Protein AF-A0A0C9YEJ3-F1 (afdb_monomer_lite)

Structure (mmCIF, N/CA/C/O backbone):
data_AF-A0A0C9YEJ3-F1
#
_entry.id   AF-A0A0C9YEJ3-F1
#
loop_
_atom_site.group_PDB
_atom_site.id
_atom_site.type_symbol
_atom_site.label_atom_id
_atom_site.label_alt_id
_atom_site.label_comp_id
_atom_site.label_asym_id
_atom_site.label_entity_id
_atom_site.label_seq_id
_atom_site.pdbx_PDB_ins_code
_atom_site.Cartn_x
_atom_site.Cartn_y
_atom_site.Cartn_z
_atom_site.occupancy
_atom_site.B_iso_or_equiv
_atom_site.auth_seq_id
_atom_site.auth_comp_id
_atom_site.auth_asym_id
_atom_site.auth_atom_id
_atom_site.pdbx_PDB_model_num
ATOM 1 N N . LYS A 1 1 ? 28.159 19.199 -10.556 1.00 40.91 1 LYS A N 1
ATOM 2 C CA . LYS A 1 1 ? 26.814 19.287 -9.931 1.00 40.91 1 LYS A CA 1
ATOM 3 C C . LYS A 1 1 ? 26.597 17.969 -9.208 1.00 40.91 1 LYS A C 1
ATOM 5 O O . LYS A 1 1 ? 26.903 16.953 -9.810 1.00 40.91 1 LYS A O 1
ATOM 10 N N . SER A 1 2 ? 26.178 17.965 -7.944 1.00 37.72 2 SER A N 1
ATOM 11 C CA . SER A 1 2 ? 25.871 16.712 -7.249 1.00 37.72 2 SER A CA 1
ATOM 12 C C . SER A 1 2 ? 24.731 16.004 -7.987 1.00 37.72 2 SER A C 1
ATOM 14 O O . SER A 1 2 ? 23.655 16.573 -8.176 1.00 37.72 2 SER A O 1
ATOM 16 N N . HIS A 1 3 ? 24.987 14.795 -8.479 1.00 57.97 3 HIS A N 1
ATOM 17 C CA . HIS A 1 3 ? 23.950 13.949 -9.059 1.00 57.97 3 HIS A CA 1
ATOM 18 C C . HIS A 1 3 ? 23.115 13.395 -7.901 1.00 57.97 3 HIS A C 1
ATOM 20 O O . HIS A 1 3 ? 23.552 12.496 -7.191 1.00 57.97 3 HIS A O 1
ATOM 26 N N . VAL A 1 4 ? 21.951 13.999 -7.643 1.00 63.28 4 VAL A N 1
ATOM 27 C CA . VAL A 1 4 ? 21.048 13.567 -6.567 1.00 63.28 4 VAL A CA 1
ATOM 28 C C . VAL A 1 4 ? 20.063 12.548 -7.128 1.00 63.28 4 VAL A C 1
ATOM 30 O O . VAL A 1 4 ? 19.098 12.919 -7.801 1.00 63.28 4 VAL A O 1
ATOM 33 N N . PHE A 1 5 ? 20.296 11.273 -6.828 1.00 70.19 5 PHE A N 1
ATOM 34 C CA . PHE A 1 5 ? 19.326 10.206 -7.063 1.00 70.19 5 PHE A CA 1
ATOM 35 C C . PHE A 1 5 ? 18.315 10.158 -5.921 1.00 70.19 5 PHE A C 1
ATOM 37 O O . PHE A 1 5 ? 18.660 10.334 -4.752 1.00 70.19 5 PHE A O 1
ATOM 44 N N . ARG A 1 6 ? 17.041 9.953 -6.257 1.00 75.19 6 ARG A N 1
ATOM 45 C CA . ARG A 1 6 ? 16.000 9.752 -5.246 1.00 75.19 6 ARG A CA 1
ATOM 46 C C . ARG A 1 6 ? 15.971 8.285 -4.854 1.00 75.19 6 ARG A C 1
ATOM 48 O O . ARG A 1 6 ? 15.988 7.422 -5.722 1.00 75.19 6 ARG A O 1
ATOM 55 N N . CYS A 1 7 ? 15.886 8.022 -3.555 1.00 83.75 7 CYS A N 1
ATOM 56 C CA . CYS A 1 7 ? 15.671 6.672 -3.053 1.00 83.75 7 CYS A CA 1
ATOM 57 C C . CYS A 1 7 ? 14.328 6.134 -3.566 1.00 83.75 7 CYS A C 1
ATOM 59 O O . CYS A 1 7 ? 13.302 6.808 -3.446 1.00 83.75 7 CYS A O 1
ATOM 61 N N . MET A 1 8 ? 14.332 4.922 -4.118 1.00 83.50 8 MET A N 1
ATOM 62 C CA . MET A 1 8 ? 13.122 4.314 -4.660 1.00 83.50 8 MET A CA 1
ATOM 63 C C . MET A 1 8 ? 12.086 4.019 -3.576 1.00 83.50 8 MET A C 1
ATOM 65 O O . MET A 1 8 ? 10.921 4.376 -3.727 1.00 83.50 8 MET A O 1
ATOM 69 N N . ALA A 1 9 ? 12.511 3.440 -2.452 1.00 83.50 9 ALA A N 1
ATOM 70 C CA . ALA A 1 9 ? 11.619 3.192 -1.322 1.00 83.50 9 ALA A CA 1
ATOM 71 C C . ALA A 1 9 ? 10.923 4.488 -0.862 1.00 83.50 9 ALA A C 1
ATOM 73 O O . ALA A 1 9 ? 9.736 4.490 -0.546 1.00 83.50 9 ALA A O 1
ATOM 74 N N . HIS A 1 10 ? 11.618 5.629 -0.947 1.00 86.06 10 HIS A N 1
ATOM 75 C CA . HIS A 1 10 ? 11.015 6.933 -0.688 1.00 86.06 10 HIS A CA 1
ATOM 76 C C . HIS A 1 10 ? 9.964 7.334 -1.740 1.00 86.06 10 HIS A C 1
ATOM 78 O O . HIS A 1 10 ? 8.926 7.876 -1.370 1.00 86.06 10 HIS A O 1
ATOM 84 N N . ILE A 1 11 ? 10.193 7.072 -3.031 1.00 88.56 11 ILE A N 1
ATOM 85 C CA . ILE A 1 11 ? 9.211 7.329 -4.101 1.00 88.56 11 ILE A CA 1
ATOM 86 C C . ILE A 1 11 ? 7.948 6.484 -3.902 1.00 88.56 11 ILE A C 1
ATOM 88 O O . ILE A 1 11 ? 6.847 7.032 -3.950 1.00 88.56 11 ILE A O 1
ATOM 92 N N . ILE A 1 12 ? 8.107 5.184 -3.640 1.00 89.94 12 ILE A N 1
ATOM 93 C CA . ILE A 1 12 ? 6.991 4.265 -3.379 1.00 89.94 12 ILE A CA 1
ATOM 94 C C . ILE A 1 12 ? 6.203 4.751 -2.164 1.00 89.94 12 ILE A C 1
ATOM 96 O O . ILE A 1 12 ? 4.993 4.935 -2.257 1.00 89.94 12 ILE A O 1
ATOM 100 N N . ASN A 1 13 ? 6.886 5.093 -1.068 1.00 89.25 13 ASN A N 1
ATOM 101 C CA . ASN A 1 13 ? 6.230 5.665 0.102 1.00 89.25 13 ASN A CA 1
ATOM 102 C C . ASN A 1 13 ? 5.474 6.962 -0.236 1.00 89.25 13 ASN A C 1
ATOM 104 O O . ASN A 1 13 ? 4.359 7.147 0.230 1.00 89.25 13 ASN A O 1
ATOM 108 N N . LEU A 1 14 ? 6.003 7.856 -1.079 1.00 91.12 14 LEU A N 1
ATOM 109 C CA . LEU A 1 14 ? 5.266 9.059 -1.492 1.00 91.12 14 LEU A CA 1
ATOM 110 C C . LEU A 1 14 ? 3.987 8.746 -2.282 1.00 91.12 14 LEU A C 1
ATOM 112 O O . LEU A 1 14 ? 3.014 9.492 -2.149 1.00 91.12 14 LEU A O 1
ATOM 116 N N . ALA A 1 15 ? 3.985 7.691 -3.099 1.00 93.12 15 ALA A N 1
ATOM 117 C CA . ALA A 1 15 ? 2.787 7.218 -3.787 1.00 93.12 15 ALA A CA 1
ATOM 118 C C . ALA A 1 15 ? 1.780 6.615 -2.801 1.00 93.12 15 ALA A C 1
ATOM 120 O O . ALA A 1 15 ? 0.616 7.007 -2.814 1.00 93.12 15 ALA A O 1
ATOM 121 N N . THR A 1 16 ? 2.238 5.770 -1.876 1.00 92.94 16 THR A N 1
ATOM 122 C CA . THR A 1 16 ? 1.413 5.221 -0.790 1.00 92.94 16 THR A CA 1
ATOM 123 C C . THR A 1 16 ? 0.818 6.325 0.083 1.00 92.94 16 THR A C 1
ATOM 125 O O . THR A 1 16 ? -0.348 6.263 0.440 1.00 92.94 16 THR A O 1
ATOM 128 N N . GLN A 1 17 ? 1.568 7.384 0.391 1.00 91.50 17 GLN A N 1
ATOM 129 C CA . GLN A 1 17 ? 1.058 8.520 1.164 1.00 91.50 17 GLN A CA 1
ATOM 130 C C . GLN A 1 17 ? 0.022 9.339 0.385 1.00 91.50 17 GLN A C 1
ATOM 132 O O . GLN A 1 17 ? -0.932 9.830 0.984 1.00 91.50 17 GLN A O 1
ATOM 137 N N . ALA A 1 18 ? 0.181 9.485 -0.936 1.00 93.69 18 ALA A N 1
ATOM 138 C CA . ALA A 1 18 ? -0.826 10.125 -1.783 1.00 93.69 18 ALA A CA 1
ATOM 139 C C . ALA A 1 18 ? -2.124 9.305 -1.810 1.00 93.69 18 ALA A C 1
ATOM 141 O O . ALA A 1 18 ? -3.195 9.869 -1.604 1.00 93.69 18 ALA A O 1
ATOM 142 N N . PHE A 1 19 ? -1.996 7.985 -1.966 1.00 94.69 19 PHE A N 1
ATOM 143 C CA . PHE A 1 19 ? -3.085 7.019 -1.852 1.00 94.69 19 PHE A CA 1
ATOM 144 C C . PHE A 1 19 ? -3.785 7.138 -0.483 1.00 94.69 19 PHE A C 1
ATOM 146 O O . PHE A 1 19 ? -4.966 7.454 -0.408 1.00 94.69 19 PHE A O 1
ATOM 153 N N . LEU A 1 20 ? -3.053 7.013 0.628 1.00 92.81 20 LEU A N 1
ATOM 154 C CA . LEU A 1 20 ? -3.629 7.062 1.978 1.00 92.81 20 LEU A CA 1
ATOM 155 C C . LEU A 1 20 ? -4.294 8.406 2.288 1.00 92.81 20 LEU A C 1
ATOM 157 O O . LEU A 1 20 ? -5.337 8.436 2.931 1.00 92.81 20 LEU A O 1
ATOM 161 N N . SER A 1 21 ? -3.717 9.512 1.810 1.00 90.56 21 SER A N 1
ATOM 162 C CA . SER A 1 21 ? -4.288 10.851 1.995 1.00 90.56 21 SER A CA 1
ATOM 163 C C . SER A 1 21 ? -5.554 11.078 1.168 1.00 90.56 21 SER A C 1
ATOM 165 O O . SER A 1 21 ? -6.327 11.981 1.494 1.00 90.56 21 SER A O 1
ATOM 167 N N . ALA A 1 22 ? -5.746 10.330 0.079 1.00 92.25 22 ALA A N 1
ATOM 168 C CA . ALA A 1 22 ? -6.983 10.340 -0.690 1.00 92.25 22 ALA A CA 1
ATOM 169 C C . ALA A 1 22 ? -8.085 9.533 0.014 1.00 92.25 22 ALA A C 1
ATOM 171 O O . ALA A 1 22 ? -9.221 9.986 0.004 1.00 92.25 22 ALA A O 1
ATOM 172 N N . HIS A 1 23 ? -7.734 8.427 0.689 1.00 90.75 23 HIS A N 1
ATOM 173 C CA . HIS A 1 23 ? -8.682 7.590 1.447 1.00 90.75 23 HIS A CA 1
ATOM 174 C C . HIS A 1 23 ? -9.093 8.190 2.794 1.00 90.75 23 HIS A C 1
ATOM 176 O O . HIS A 1 23 ? -10.269 8.244 3.119 1.00 90.75 23 HIS A O 1
ATOM 182 N N . SER A 1 24 ? -8.123 8.629 3.601 1.00 88.38 24 SER A N 1
ATOM 183 C CA . SER A 1 24 ? -8.368 9.054 4.982 1.00 88.38 24 SER A CA 1
ATOM 184 C C . SER A 1 24 ? -7.794 10.432 5.264 1.00 88.38 24 SER A C 1
ATOM 186 O O . SER A 1 24 ? -6.632 10.734 4.972 1.00 88.38 24 SER A O 1
ATOM 188 N N . LYS A 1 25 ? -8.607 11.269 5.912 1.00 83.12 25 LYS A N 1
ATOM 189 C CA . LYS A 1 25 ? -8.187 12.570 6.458 1.00 83.12 25 LYS A CA 1
ATOM 190 C C . LYS A 1 25 ? -7.835 12.501 7.941 1.00 83.12 25 LYS A C 1
ATOM 192 O O . LYS A 1 25 ? -7.470 13.523 8.525 1.00 83.12 25 LYS A O 1
ATOM 197 N N . SER A 1 26 ? -7.933 11.321 8.554 1.00 80.38 26 SER A N 1
ATOM 198 C CA . SER A 1 26 ? -7.629 11.150 9.971 1.00 80.38 26 SER A CA 1
ATOM 199 C C . SER A 1 26 ? -6.176 11.538 10.272 1.00 80.38 26 SER A C 1
ATOM 201 O O . SER A 1 26 ? -5.251 11.299 9.486 1.00 80.38 26 SER A O 1
ATOM 203 N N . LYS A 1 27 ? -5.961 12.181 11.422 1.00 78.31 27 LYS A N 1
ATOM 204 C CA . LYS A 1 27 ? -4.619 12.561 11.869 1.00 78.31 27 LYS A CA 1
ATOM 205 C C . LYS A 1 27 ? -3.866 11.322 12.363 1.00 78.31 27 LYS A C 1
ATOM 207 O O . LYS A 1 27 ? -4.457 10.407 12.931 1.00 78.31 27 LYS A O 1
ATOM 212 N N . HIS A 1 28 ? -2.554 11.303 12.136 1.00 76.81 28 HIS A N 1
ATOM 213 C CA . HIS A 1 28 ? -1.677 10.281 12.710 1.00 76.81 28 HIS A CA 1
ATOM 214 C C . HIS A 1 28 ? -1.447 10.570 14.195 1.00 76.81 28 HIS A C 1
ATOM 216 O O . HIS A 1 28 ? -1.535 11.724 14.616 1.00 76.81 28 HIS A O 1
ATOM 222 N N . TYR A 1 29 ? -1.094 9.541 14.964 1.00 70.50 29 TYR A N 1
ATOM 223 C CA . TYR A 1 29 ? -0.703 9.724 16.357 1.00 70.50 29 TYR A CA 1
ATOM 224 C C . TYR A 1 29 ? 0.649 10.452 16.453 1.00 70.50 29 TYR A C 1
ATOM 226 O O . TYR A 1 29 ? 1.602 10.092 15.755 1.00 70.50 29 TYR A O 1
ATOM 234 N N . ASP A 1 30 ? 0.735 11.448 17.340 1.00 68.88 30 ASP A N 1
ATOM 235 C CA . ASP A 1 30 ? 1.974 12.154 17.675 1.00 68.88 30 ASP A CA 1
ATOM 236 C C . ASP A 1 30 ? 2.334 11.933 19.161 1.00 68.88 30 ASP A C 1
ATOM 238 O O . ASP A 1 30 ? 1.624 12.418 20.048 1.00 68.88 30 ASP A O 1
ATOM 242 N N . PRO A 1 31 ? 3.441 11.224 19.463 1.00 64.75 31 PRO A N 1
ATOM 243 C CA . PRO A 1 31 ? 3.906 11.009 20.831 1.00 64.75 31 PRO A CA 1
ATOM 244 C C . PRO A 1 31 ? 4.247 12.300 21.585 1.00 64.75 31 PRO A C 1
ATOM 246 O O . PRO A 1 31 ? 4.276 12.281 22.814 1.00 64.75 31 PRO A O 1
ATOM 249 N N . ALA A 1 32 ? 4.542 13.399 20.880 1.00 65.50 32 ALA A N 1
ATOM 250 C CA . ALA A 1 32 ? 4.874 14.684 21.490 1.00 65.50 32 ALA A CA 1
ATOM 251 C C . ALA A 1 32 ? 3.640 15.426 22.033 1.00 65.50 32 ALA A C 1
ATOM 253 O O . ALA A 1 32 ? 3.783 16.313 22.873 1.00 65.50 32 ALA A O 1
ATOM 254 N N . THR A 1 33 ? 2.432 15.052 21.596 1.00 63.12 33 THR A N 1
ATOM 255 C CA . THR A 1 33 ? 1.160 15.655 22.027 1.00 63.12 33 THR A CA 1
ATOM 256 C C . THR A 1 33 ? 0.132 14.576 22.406 1.00 63.12 33 THR A C 1
ATOM 258 O O . THR A 1 33 ? -0.897 14.440 21.742 1.00 63.12 33 THR A O 1
ATOM 261 N N . PRO A 1 34 ? 0.374 13.793 23.475 1.00 55.66 34 PRO A N 1
ATOM 262 C CA . PRO A 1 34 ? -0.445 12.623 23.808 1.00 55.66 34 PRO A CA 1
ATOM 263 C C . PRO A 1 34 ? -1.872 12.962 24.282 1.00 55.66 34 PRO A C 1
ATOM 265 O O . PRO A 1 34 ? -2.756 12.111 24.186 1.00 55.66 34 PRO A O 1
ATOM 268 N N . ASP A 1 35 ? -2.105 14.188 24.765 1.00 50.34 35 ASP A N 1
ATOM 269 C CA . ASP A 1 35 ? -3.358 14.596 25.419 1.00 50.34 35 ASP A CA 1
ATOM 270 C C . ASP A 1 35 ? -4.392 15.256 24.483 1.00 50.34 35 ASP A C 1
ATOM 272 O O . ASP A 1 35 ? -5.528 15.490 24.896 1.00 50.34 35 ASP A O 1
ATOM 276 N N . MET A 1 36 ? -4.039 15.570 23.229 1.00 45.91 36 MET A N 1
ATOM 277 C CA . MET A 1 36 ? -4.797 16.550 22.432 1.00 45.91 36 MET A CA 1
ATOM 278 C C . MET A 1 36 ? -6.077 16.009 21.750 1.00 45.91 36 MET A C 1
ATOM 280 O O . MET A 1 36 ? -6.953 16.799 21.431 1.00 45.91 36 MET A O 1
ATOM 284 N N . ASP A 1 37 ? -6.265 14.692 21.580 1.00 51.31 37 ASP A N 1
ATOM 285 C CA . ASP A 1 37 ? -7.122 14.198 20.478 1.00 51.31 37 ASP A CA 1
ATOM 286 C C . ASP A 1 37 ? -8.169 13.116 20.839 1.00 51.31 37 ASP A C 1
ATOM 288 O O . ASP A 1 37 ? -8.800 12.510 19.974 1.00 51.31 37 ASP A O 1
ATOM 292 N N . ALA A 1 38 ? -8.437 12.858 22.121 1.00 46.91 38 ALA A N 1
ATOM 293 C CA . ALA A 1 38 ? -9.395 11.815 22.512 1.00 46.91 38 ALA A CA 1
ATOM 294 C C . ALA A 1 38 ? -10.872 12.158 22.216 1.00 46.91 38 ALA A C 1
ATOM 296 O O . ALA A 1 38 ? -11.678 11.228 22.124 1.00 46.91 38 ALA A O 1
ATOM 297 N N . ALA A 1 39 ? -11.228 13.444 22.145 1.00 43.34 39 ALA A N 1
ATOM 298 C CA . ALA A 1 39 ? -12.575 13.936 21.839 1.00 43.34 39 ALA A CA 1
ATOM 299 C C . ALA A 1 39 ? -12.704 14.408 20.379 1.00 43.34 39 ALA A C 1
ATOM 301 O O . ALA A 1 39 ? -13.757 14.200 19.780 1.00 43.34 39 ALA A O 1
ATOM 302 N N . ASP A 1 40 ? -11.623 14.936 19.795 1.00 48.97 40 ASP A N 1
ATOM 303 C CA . ASP A 1 40 ? -11.577 15.399 18.403 1.00 48.97 40 ASP A CA 1
ATOM 304 C C . ASP A 1 40 ? -11.477 14.243 17.394 1.00 48.97 40 ASP A C 1
ATOM 306 O O . ASP A 1 40 ? -12.123 14.298 16.351 1.00 48.97 40 ASP A O 1
ATOM 310 N N . MET A 1 41 ? -10.798 13.129 17.715 1.00 50.44 41 MET A N 1
ATOM 311 C CA . MET A 1 41 ? -10.835 11.919 16.863 1.00 50.44 41 MET A CA 1
ATOM 312 C C . MET A 1 41 ? -12.186 11.192 16.891 1.00 50.44 41 MET A C 1
ATOM 314 O O . MET A 1 41 ? -12.443 10.326 16.063 1.00 50.44 41 MET A O 1
ATOM 318 N N . ILE A 1 42 ? -13.043 11.537 17.853 1.00 47.38 42 ILE A N 1
ATOM 319 C CA . ILE A 1 42 ? -14.392 10.994 18.037 1.00 47.38 42 ILE A CA 1
ATOM 320 C C . ILE A 1 42 ? -15.454 11.871 17.347 1.00 47.38 42 ILE A C 1
ATOM 322 O O . ILE A 1 42 ? -16.616 11.476 17.249 1.00 47.38 42 ILE A O 1
ATOM 326 N N . ALA A 1 43 ? -15.087 13.033 16.795 1.00 47.41 43 ALA A N 1
ATOM 327 C CA . ALA A 1 43 ? -15.980 13.872 15.994 1.00 47.41 43 ALA A CA 1
ATOM 328 C C . ALA A 1 43 ? -16.281 13.263 14.602 1.00 47.41 43 ALA A C 1
ATOM 330 O O . ALA A 1 43 ? -16.384 13.967 13.605 1.00 47.41 43 ALA A O 1
ATOM 331 N N . VAL A 1 44 ? -16.499 11.948 14.544 1.00 49.34 44 VAL A N 1
ATOM 332 C CA . VAL A 1 44 ? -16.908 11.144 13.381 1.00 49.34 44 VAL A CA 1
ATOM 333 C C . VAL A 1 44 ? -18.326 11.510 12.898 1.00 49.34 44 VAL A C 1
ATOM 335 O O . VAL A 1 44 ? -18.796 11.020 11.879 1.00 49.34 44 VAL A O 1
ATOM 338 N N . ARG A 1 45 ? -19.035 12.411 13.596 1.00 41.06 45 ARG A N 1
ATOM 339 C CA . ARG A 1 45 ? -20.413 12.802 13.249 1.00 41.06 45 ARG A CA 1
ATOM 340 C C . ARG A 1 45 ? -20.571 14.176 12.601 1.00 41.06 45 ARG A C 1
ATOM 342 O O . ARG A 1 45 ? -21.631 14.439 12.042 1.00 41.06 45 ARG A O 1
ATOM 349 N N . HIS A 1 46 ? -19.565 15.049 12.656 1.00 35.44 46 HIS A N 1
ATOM 350 C CA . HIS A 1 46 ? -19.694 16.414 12.137 1.00 35.44 46 HIS A CA 1
ATOM 351 C C . HIS A 1 46 ? -18.424 16.871 11.411 1.00 35.44 46 HIS A C 1
ATOM 353 O O . HIS A 1 46 ? -17.660 17.681 11.923 1.00 35.44 46 HIS A O 1
ATOM 359 N N . GLY A 1 47 ? -18.234 16.372 10.186 1.00 41.97 47 GLY A N 1
ATOM 360 C CA . GLY A 1 47 ? -17.402 17.048 9.182 1.00 41.97 47 GLY A CA 1
ATOM 361 C C . GLY A 1 47 ? -16.188 16.288 8.648 1.00 41.97 47 GLY A C 1
ATOM 362 O O . GLY A 1 47 ? -15.552 16.795 7.731 1.00 41.97 47 GLY A O 1
ATOM 363 N N . PHE A 1 48 ? -15.885 15.090 9.149 1.00 43.81 48 PHE A N 1
ATOM 364 C CA . PHE A 1 48 ? -14.899 14.195 8.539 1.00 43.81 48 PHE A CA 1
ATOM 365 C C . PHE A 1 48 ? -15.543 12.831 8.301 1.00 43.81 48 PHE A C 1
ATOM 367 O O . PHE A 1 48 ? -16.195 12.292 9.194 1.00 43.81 48 PHE A O 1
ATOM 374 N N . GLU A 1 49 ? -15.414 12.330 7.076 1.00 58.59 49 GLU A N 1
ATOM 375 C CA . GLU A 1 49 ? -15.954 11.042 6.645 1.00 58.59 49 GLU A CA 1
ATOM 376 C C . GLU A 1 49 ? -15.417 9.935 7.557 1.00 58.59 49 GLU A C 1
ATOM 378 O O . GLU A 1 49 ? -14.212 9.822 7.785 1.00 58.59 49 GLU A O 1
ATOM 383 N N . ARG A 1 50 ? -16.335 9.165 8.145 1.00 80.06 50 ARG A N 1
ATOM 384 C CA . ARG A 1 50 ? -16.024 7.949 8.894 1.00 80.06 50 ARG A CA 1
ATOM 385 C C . ARG A 1 50 ? -15.312 6.988 7.945 1.00 80.06 50 ARG A C 1
ATOM 387 O O . ARG A 1 50 ? -15.960 6.422 7.074 1.00 80.06 50 ARG A O 1
ATOM 394 N N . ASP A 1 51 ? -14.006 6.828 8.122 1.00 88.00 51 ASP A N 1
ATOM 395 C CA . ASP A 1 51 ? -13.186 5.913 7.332 1.00 88.00 51 ASP A CA 1
ATOM 396 C C . ASP A 1 51 ? -12.516 4.858 8.224 1.00 88.00 51 ASP A C 1
ATOM 398 O O . ASP A 1 51 ? -12.274 5.067 9.420 1.00 88.00 51 ASP A O 1
ATOM 402 N N . GLU A 1 52 ? -12.205 3.707 7.638 1.00 91.62 52 GLU A N 1
ATOM 403 C CA . GLU A 1 52 ? -11.713 2.535 8.357 1.00 91.62 52 GLU A CA 1
ATOM 404 C C . GLU A 1 52 ? -10.349 2.780 9.012 1.00 91.62 52 GLU A C 1
ATOM 406 O O . GLU A 1 52 ? -10.077 2.285 10.109 1.00 91.62 52 GLU A O 1
ATOM 411 N N . ILE A 1 53 ? -9.486 3.576 8.370 1.00 92.31 53 ILE A N 1
ATOM 412 C CA . ILE A 1 53 ? -8.174 3.935 8.917 1.00 92.31 53 ILE A CA 1
ATOM 413 C C . ILE A 1 53 ? -8.368 4.786 10.172 1.00 92.31 53 ILE A C 1
ATOM 415 O O . ILE A 1 53 ? -7.722 4.534 11.192 1.00 92.31 53 ILE A O 1
ATOM 419 N N . GLY A 1 54 ? -9.258 5.775 10.114 1.00 89.19 54 GLY A N 1
ATOM 420 C CA . GLY A 1 54 ? -9.596 6.647 11.232 1.00 89.19 54 GLY A CA 1
ATOM 421 C C . GLY A 1 54 ? -10.137 5.876 12.434 1.00 89.19 54 GLY A C 1
ATOM 422 O O . GLY A 1 54 ? -9.683 6.116 13.557 1.00 89.19 54 GLY A O 1
ATOM 423 N N . LEU A 1 55 ? -11.033 4.911 12.204 1.00 90.56 55 LEU A N 1
ATOM 424 C CA . LEU A 1 55 ? -11.582 4.055 13.260 1.00 90.56 55 LEU A CA 1
ATOM 425 C C . LEU A 1 55 ? -10.487 3.220 13.930 1.00 90.56 55 LEU A C 1
ATOM 427 O O . LEU A 1 55 ? -10.319 3.291 15.150 1.00 90.56 55 LEU A O 1
ATOM 431 N N . VAL A 1 56 ? -9.678 2.496 13.151 1.00 93.75 56 VAL A N 1
ATOM 432 C CA . VAL A 1 56 ? -8.599 1.663 13.706 1.00 93.75 56 VAL A CA 1
ATOM 433 C C . VAL A 1 56 ? -7.562 2.517 14.444 1.00 93.75 56 VAL A C 1
ATOM 435 O O . VAL A 1 56 ? -7.142 2.149 15.545 1.00 93.75 56 VAL A O 1
ATOM 438 N N . ARG A 1 57 ? -7.195 3.693 13.910 1.00 90.88 57 ARG A N 1
ATOM 439 C CA . ARG A 1 57 ? -6.309 4.651 14.600 1.00 90.88 57 ARG A CA 1
ATOM 440 C C . ARG A 1 57 ? -6.891 5.074 15.943 1.00 90.88 57 ARG A C 1
ATOM 442 O O . ARG A 1 57 ? -6.185 5.032 16.952 1.00 90.88 57 ARG A O 1
ATOM 449 N N . ALA A 1 58 ? -8.165 5.461 15.975 1.00 87.06 58 ALA A N 1
ATOM 450 C CA . ALA A 1 58 ? -8.830 5.897 17.196 1.00 87.06 58 ALA A CA 1
ATOM 451 C C . ALA A 1 58 ? -8.850 4.782 18.251 1.00 87.06 58 ALA A C 1
ATOM 453 O O . ALA A 1 58 ? -8.509 5.033 19.408 1.00 87.06 58 ALA A O 1
ATOM 454 N N . ILE A 1 59 ? -9.171 3.545 17.863 1.00 91.06 59 ILE A N 1
ATOM 455 C CA . ILE A 1 59 ? -9.178 2.392 18.774 1.00 91.06 59 ILE A CA 1
ATOM 456 C C . ILE A 1 59 ? -7.769 2.101 19.303 1.00 91.06 59 ILE A C 1
ATOM 458 O O . ILE A 1 59 ? -7.595 1.960 20.516 1.00 91.06 59 ILE A O 1
ATOM 462 N N . ALA A 1 60 ? -6.755 2.072 18.433 1.00 92.06 60 ALA A N 1
ATOM 463 C CA . ALA A 1 60 ? -5.369 1.817 18.827 1.00 92.06 60 ALA A CA 1
ATOM 464 C C . ALA A 1 60 ? -4.846 2.869 19.817 1.00 92.06 60 ALA A C 1
ATOM 466 O O . ALA A 1 60 ? -4.222 2.532 20.825 1.00 92.06 60 ALA A O 1
ATOM 467 N N . VAL A 1 61 ? -5.151 4.150 19.588 1.00 87.88 61 VAL A N 1
ATOM 468 C CA . VAL A 1 61 ? -4.837 5.217 20.547 1.00 87.88 61 VAL A CA 1
ATOM 469 C C . VAL A 1 61 ? -5.597 4.989 21.852 1.00 87.88 61 VAL A C 1
ATOM 471 O O . VAL A 1 61 ? -4.995 5.022 22.926 1.00 87.88 61 VAL A O 1
ATOM 474 N N . LYS A 1 62 ? -6.905 4.704 21.795 1.00 86.44 62 LYS A N 1
ATOM 475 C CA . LYS A 1 62 ? -7.734 4.490 22.991 1.00 86.44 62 LYS A CA 1
ATOM 476 C C . LYS A 1 62 ? -7.214 3.361 23.863 1.00 86.44 62 LYS A C 1
ATOM 478 O O . LYS A 1 62 ? -7.113 3.592 25.067 1.00 86.44 62 LYS A O 1
ATOM 483 N N . GLU A 1 63 ? -6.863 2.213 23.291 1.00 91.56 63 GLU A N 1
ATOM 484 C CA . GLU A 1 63 ? -6.254 1.080 24.004 1.00 91.56 63 GLU A CA 1
ATOM 485 C C . GLU A 1 63 ? -5.024 1.523 24.798 1.00 91.56 63 GLU A C 1
ATOM 487 O O . GLU A 1 63 ? -4.910 1.249 25.994 1.00 91.56 63 GLU A O 1
ATOM 492 N N . ARG A 1 64 ? -4.155 2.323 24.176 1.00 88.62 64 ARG A N 1
ATOM 493 C CA . ARG A 1 64 ? -2.860 2.695 24.755 1.00 88.62 64 ARG A CA 1
ATOM 494 C C . ARG A 1 64 ? -2.906 3.877 25.724 1.00 88.62 64 ARG A C 1
ATOM 496 O O . ARG A 1 64 ? -1.927 4.070 26.447 1.00 88.62 64 ARG A O 1
ATOM 503 N N . LEU A 1 65 ? -4.013 4.625 25.783 1.00 84.69 65 LEU A N 1
ATOM 504 C CA . LEU A 1 65 ? -4.151 5.850 26.589 1.00 84.69 65 LEU A CA 1
ATOM 505 C C . LEU A 1 65 ? -4.098 5.633 28.111 1.00 84.69 65 LEU A C 1
ATOM 507 O O . LEU A 1 65 ? -3.793 6.573 28.838 1.00 84.69 65 LEU A O 1
ATOM 511 N N . SER A 1 66 ? -4.417 4.445 28.633 1.00 85.06 66 SER A N 1
ATOM 512 C CA . SER A 1 66 ? -4.301 4.187 30.075 1.00 85.06 66 SER A CA 1
ATOM 513 C C . SER A 1 66 ? -4.037 2.722 30.393 1.00 85.06 66 SER A C 1
ATOM 515 O O . SER A 1 66 ? -4.435 1.834 29.644 1.00 85.06 66 SER A O 1
ATOM 517 N N . ALA A 1 67 ? -3.409 2.459 31.543 1.00 89.38 67 ALA A N 1
ATOM 518 C CA . ALA A 1 67 ? -3.171 1.094 32.019 1.00 89.38 67 ALA A CA 1
ATOM 519 C C . ALA A 1 67 ? -4.474 0.286 32.130 1.00 89.38 67 ALA A C 1
ATOM 521 O O . ALA A 1 67 ? -4.514 -0.862 31.701 1.00 89.38 67 ALA A O 1
ATOM 522 N N . LYS A 1 68 ? -5.561 0.920 32.599 1.00 90.50 68 LYS A N 1
ATOM 523 C CA . LYS A 1 68 ? -6.888 0.294 32.667 1.00 90.50 68 LYS A CA 1
ATOM 524 C C . LYS A 1 68 ? -7.364 -0.181 31.290 1.00 90.50 68 LYS A C 1
ATOM 526 O O . LYS A 1 68 ? -7.890 -1.277 31.171 1.00 90.50 68 LYS A O 1
ATOM 531 N N . ARG A 1 69 ? -7.191 0.624 30.238 1.00 91.00 69 ARG A N 1
ATOM 532 C CA . ARG A 1 69 ? -7.638 0.247 28.887 1.00 91.00 69 ARG A CA 1
ATOM 533 C C . ARG A 1 69 ? -6.788 -0.866 28.281 1.00 91.00 69 ARG A C 1
ATOM 535 O O . ARG A 1 69 ? -7.353 -1.767 27.672 1.00 91.00 69 ARG A O 1
ATOM 542 N N . LYS A 1 70 ? -5.479 -0.860 28.537 1.00 92.69 70 LYS A N 1
ATOM 543 C CA . LYS A 1 70 ? -4.591 -1.977 28.184 1.00 92.69 70 LYS A CA 1
ATOM 544 C C . LYS A 1 70 ? -5.035 -3.274 28.860 1.00 92.69 70 LYS A C 1
ATOM 546 O O . LYS A 1 70 ? -5.110 -4.308 28.209 1.00 92.69 70 LYS A O 1
ATOM 551 N N . GLU A 1 71 ? -5.388 -3.213 30.144 1.00 94.06 71 GLU A N 1
ATOM 552 C CA . GLU A 1 71 ? -5.906 -4.367 30.891 1.00 94.06 71 GLU A CA 1
ATOM 553 C C . GLU A 1 71 ? -7.242 -4.870 30.318 1.00 94.06 71 GLU A C 1
ATOM 555 O O . GLU A 1 71 ? -7.434 -6.074 30.168 1.00 94.06 71 GLU A O 1
ATOM 560 N N . LEU A 1 72 ? -8.153 -3.970 29.926 1.00 94.31 72 LEU A N 1
ATOM 561 C CA . LEU A 1 72 ? -9.403 -4.365 29.265 1.00 94.31 72 LEU A CA 1
ATOM 562 C C . LEU A 1 72 ? -9.151 -5.062 27.924 1.00 94.31 72 LEU A C 1
ATOM 564 O O . LEU A 1 72 ? -9.810 -6.056 27.628 1.00 94.31 72 LEU A O 1
ATOM 568 N N . PHE A 1 73 ? -8.188 -4.589 27.130 1.00 96.44 73 PHE A N 1
ATOM 569 C CA . PHE A 1 73 ? -7.823 -5.249 25.876 1.00 96.44 73 PHE A CA 1
ATOM 570 C C . PHE A 1 73 ? -7.137 -6.604 26.104 1.00 96.44 73 PHE A C 1
ATOM 572 O O . PHE A 1 73 ? -7.354 -7.551 25.353 1.00 96.44 73 PHE A O 1
ATOM 579 N N . GLN A 1 74 ? -6.347 -6.743 27.171 1.00 95.69 74 GLN A N 1
ATOM 580 C CA . GLN A 1 74 ? -5.811 -8.041 27.590 1.00 95.69 74 GLN A CA 1
ATOM 581 C C . GLN A 1 74 ? -6.933 -8.997 28.000 1.00 95.69 74 GLN A C 1
ATOM 583 O O . GLN A 1 74 ? -6.934 -10.145 27.568 1.00 95.69 74 GLN A O 1
ATOM 588 N N . ARG A 1 75 ? -7.923 -8.515 28.764 1.00 94.06 75 ARG A N 1
ATOM 589 C CA . ARG A 1 75 ? -9.107 -9.295 29.146 1.00 94.06 75 ARG A CA 1
ATOM 590 C C . ARG A 1 75 ? -9.905 -9.742 27.926 1.00 94.06 75 ARG A C 1
ATOM 592 O O . ARG A 1 75 ? -10.339 -10.884 27.888 1.00 94.06 75 ARG A O 1
ATOM 599 N N . ALA A 1 76 ? -10.048 -8.883 26.917 1.00 95.00 76 ALA A N 1
ATOM 600 C CA . ALA A 1 76 ? -10.674 -9.256 25.652 1.00 95.00 76 ALA A CA 1
ATOM 601 C C . ALA A 1 76 ? -9.962 -10.449 24.987 1.00 95.00 76 ALA A C 1
ATOM 603 O O . ALA A 1 76 ? -10.626 -11.304 24.418 1.00 95.00 76 ALA A O 1
ATOM 604 N N . GLN A 1 77 ? -8.636 -10.547 25.101 1.00 95.94 77 GLN A N 1
ATOM 605 C CA . GLN A 1 77 ? -7.838 -11.617 24.489 1.00 95.94 77 GLN A CA 1
ATOM 606 C C . GLN A 1 77 ? -7.784 -12.917 25.297 1.00 95.94 77 GLN A C 1
ATOM 608 O O . GLN A 1 77 ? -7.489 -13.967 24.726 1.00 95.94 77 GLN A O 1
ATOM 613 N N . THR A 1 78 ? -8.022 -12.860 26.608 1.00 95.38 78 THR A N 1
ATOM 614 C CA . THR A 1 78 ? -7.931 -14.018 27.513 1.00 95.38 78 THR A CA 1
ATOM 615 C C . THR A 1 78 ? -9.286 -14.541 27.983 1.00 95.38 78 THR A C 1
ATOM 617 O O . THR A 1 78 ? -9.329 -15.482 28.776 1.00 95.38 78 THR A O 1
ATOM 620 N N . ARG A 1 79 ? -10.384 -13.942 27.510 1.00 93.81 79 ARG A N 1
ATOM 621 C CA . ARG A 1 79 ? -11.747 -14.337 27.870 1.00 93.81 79 ARG A CA 1
ATOM 622 C C . ARG A 1 79 ? -12.069 -15.760 27.406 1.00 93.81 79 ARG A C 1
ATOM 624 O O . ARG A 1 79 ? -11.549 -16.223 26.395 1.00 93.81 79 ARG A O 1
ATOM 631 N N . THR A 1 80 ? -12.908 -16.443 28.175 1.00 93.12 80 THR A N 1
ATOM 632 C CA . THR A 1 80 ? -13.296 -17.852 27.969 1.00 93.12 80 THR A CA 1
ATOM 633 C C . THR A 1 80 ? -14.805 -18.072 28.076 1.00 93.12 80 THR A C 1
ATOM 635 O O . THR A 1 80 ? -15.280 -19.196 27.936 1.00 93.12 80 THR A O 1
ATOM 638 N N . ASP A 1 81 ? -15.562 -17.019 28.366 1.00 88.56 81 ASP A N 1
ATOM 639 C CA . ASP A 1 81 ? -16.977 -17.039 28.729 1.00 88.56 81 ASP A CA 1
ATOM 640 C C . ASP A 1 81 ? -17.933 -17.074 27.527 1.00 88.56 81 ASP A C 1
ATOM 642 O O . ASP A 1 81 ? -19.103 -17.412 27.693 1.00 88.56 81 ASP A O 1
ATOM 646 N N . ASP A 1 82 ? -17.445 -16.792 26.319 1.00 88.38 82 ASP A N 1
ATOM 647 C CA . ASP A 1 82 ? -18.226 -16.710 25.077 1.00 88.38 82 ASP A CA 1
ATOM 648 C C . ASP A 1 82 ? -17.767 -17.699 23.986 1.00 88.38 82 ASP A C 1
ATOM 650 O O . ASP A 1 82 ? -18.167 -17.581 22.830 1.00 88.38 82 ASP A O 1
ATOM 654 N N . GLY A 1 83 ? -16.935 -18.686 24.337 1.00 86.56 83 GLY A N 1
ATOM 655 C CA . GLY A 1 83 ? -16.358 -19.633 23.375 1.00 86.56 83 GLY A CA 1
ATOM 656 C C . GLY A 1 83 ? -15.156 -19.091 22.591 1.00 86.56 83 GLY A C 1
ATOM 657 O O . GLY A 1 83 ? -14.632 -19.806 21.736 1.00 86.56 83 GLY A O 1
ATOM 658 N N . HIS A 1 84 ? -14.690 -17.873 22.900 1.00 92.19 84 HIS A N 1
ATOM 659 C CA . HIS A 1 84 ? -13.422 -17.325 22.412 1.00 92.19 84 HIS A CA 1
ATOM 660 C C . HIS A 1 84 ? -12.246 -18.231 22.789 1.00 92.19 84 HIS A C 1
ATOM 662 O O . HIS A 1 84 ? -12.183 -18.758 23.902 1.00 92.19 84 HIS A O 1
ATOM 668 N N . VAL A 1 85 ? -11.291 -18.396 21.871 1.00 92.12 85 VAL A N 1
ATOM 669 C CA . VAL A 1 85 ? -10.052 -19.139 22.136 1.00 92.12 85 VAL A CA 1
ATOM 670 C C . VAL A 1 85 ? -9.021 -18.173 22.728 1.00 92.12 85 VAL A C 1
ATOM 672 O O . VAL A 1 85 ? -8.546 -17.285 22.015 1.00 92.12 85 VAL A O 1
ATOM 675 N N . PRO A 1 86 ? -8.621 -18.330 24.005 1.00 92.69 86 PRO A N 1
ATOM 676 C CA . PRO A 1 86 ? -7.694 -17.403 24.640 1.00 92.69 86 PRO A CA 1
ATOM 677 C C . PRO A 1 86 ? -6.341 -17.372 23.941 1.00 92.69 86 PRO A C 1
ATOM 679 O O . PRO A 1 86 ? -5.771 -18.410 23.589 1.00 92.69 86 PRO A O 1
ATOM 682 N N . ARG A 1 87 ? -5.765 -16.178 23.816 1.00 92.50 87 ARG A N 1
ATOM 683 C CA . ARG A 1 87 ? -4.398 -16.039 23.312 1.00 92.50 87 ARG A CA 1
ATOM 684 C C . ARG A 1 87 ? -3.388 -16.469 24.367 1.00 92.50 87 ARG A C 1
ATOM 686 O O . ARG A 1 87 ? -3.436 -16.015 25.507 1.00 92.50 87 ARG A O 1
ATOM 693 N N . ALA A 1 88 ? -2.410 -17.272 23.948 1.00 90.25 88 ALA A N 1
ATOM 694 C CA . ALA A 1 88 ? -1.285 -17.667 24.796 1.00 90.25 88 ALA A CA 1
ATOM 695 C C . ALA A 1 88 ? -0.418 -16.466 25.221 1.00 90.25 88 ALA A C 1
ATOM 697 O O . ALA A 1 88 ? 0.123 -16.446 26.323 1.00 90.25 88 ALA A O 1
ATOM 698 N N . GLN A 1 89 ? -0.307 -15.455 24.353 1.00 92.31 89 GLN A N 1
ATOM 699 C CA . GLN A 1 89 ? 0.365 -14.193 24.638 1.00 92.31 89 GLN A CA 1
ATOM 700 C C . GLN A 1 89 ? -0.526 -13.027 24.211 1.00 92.31 89 GLN A C 1
ATOM 702 O O . GLN A 1 89 ? -0.951 -12.954 23.059 1.00 92.31 89 GLN A O 1
ATOM 707 N N . THR A 1 90 ? -0.790 -12.106 25.139 1.00 92.88 90 THR A N 1
ATOM 708 C CA . THR A 1 90 ? -1.574 -10.899 24.858 1.00 92.88 90 THR A CA 1
ATOM 709 C C . THR A 1 90 ? -0.754 -9.896 24.055 1.00 92.88 90 THR A C 1
ATOM 711 O O . THR A 1 90 ? 0.395 -9.607 24.401 1.00 92.88 90 THR A O 1
ATOM 714 N N . LEU A 1 91 ? -1.369 -9.319 23.033 1.00 94.94 91 LEU A N 1
ATOM 715 C CA . LEU A 1 91 ? -0.803 -8.316 22.142 1.00 94.94 91 LEU A CA 1
ATOM 716 C C . LEU A 1 91 ? -1.400 -6.933 22.447 1.00 94.94 91 LEU A C 1
ATOM 718 O O . LEU A 1 91 ? -2.424 -6.812 23.119 1.00 94.94 91 LEU A O 1
ATOM 722 N N . GLN A 1 92 ? -0.736 -5.881 21.973 1.00 94.44 92 GLN A N 1
ATOM 723 C CA . GLN A 1 92 ? -1.240 -4.505 22.015 1.00 94.44 92 GLN A CA 1
ATOM 724 C C . GLN A 1 92 ? -1.466 -4.013 20.596 1.00 94.44 92 GLN A C 1
ATOM 726 O O . GLN A 1 92 ? -0.705 -4.379 19.701 1.00 94.44 92 GLN A O 1
ATOM 731 N N . LEU A 1 93 ? -2.419 -3.102 20.410 1.00 94.62 93 LEU A N 1
ATOM 732 C CA . LEU A 1 93 ? -2.650 -2.520 19.095 1.00 94.62 93 LEU A CA 1
ATOM 733 C C . LEU A 1 93 ? -1.461 -1.661 18.665 1.00 94.62 93 LEU A C 1
ATOM 735 O O . LEU A 1 93 ? -0.832 -0.968 19.472 1.00 94.62 93 LEU A O 1
ATOM 739 N N . LEU A 1 94 ? -1.142 -1.713 17.375 1.00 93.62 94 LEU A N 1
ATOM 740 C CA . LEU A 1 94 ? -0.056 -0.924 16.806 1.00 93.62 94 LEU A CA 1
ATOM 741 C C . LEU A 1 94 ? -0.539 0.499 16.529 1.00 93.62 94 LEU A C 1
ATOM 743 O O . LEU A 1 94 ? -1.647 0.702 16.050 1.00 93.62 94 LEU A O 1
ATOM 747 N N . LEU A 1 95 ? 0.306 1.486 16.824 1.00 89.88 95 LEU A N 1
ATOM 748 C CA . LEU A 1 95 ? 0.020 2.881 16.497 1.00 89.88 95 LEU A CA 1
ATOM 749 C C . LEU A 1 95 ? 0.475 3.202 15.080 1.00 89.88 95 LEU A C 1
ATOM 751 O O . LEU A 1 95 ? 1.568 2.808 14.664 1.00 89.88 95 LEU A O 1
ATOM 755 N N . ASP A 1 96 ? -0.342 3.983 14.380 1.00 87.56 96 ASP A N 1
ATOM 756 C CA . ASP A 1 96 ? 0.038 4.553 13.099 1.00 87.56 96 ASP A CA 1
ATOM 757 C C . ASP A 1 96 ? 0.874 5.824 13.283 1.00 87.56 96 ASP A C 1
ATOM 759 O O . ASP A 1 96 ? 0.420 6.820 13.852 1.00 87.56 96 ASP A O 1
ATOM 763 N N . MET A 1 97 ? 2.105 5.779 12.781 1.00 81.50 97 MET A N 1
ATOM 764 C CA . MET A 1 97 ? 3.144 6.771 13.011 1.00 81.50 97 MET A CA 1
ATOM 765 C C . MET A 1 97 ? 3.557 7.404 11.687 1.00 81.50 97 MET A C 1
ATOM 767 O O . MET A 1 97 ? 4.176 6.751 10.855 1.00 81.50 97 MET A O 1
ATOM 771 N N . LYS A 1 98 ? 3.335 8.712 11.530 1.00 76.38 98 LYS A N 1
ATOM 772 C CA . LYS A 1 98 ? 3.640 9.451 10.288 1.00 76.38 98 LYS A CA 1
ATOM 773 C C . LYS A 1 98 ? 5.071 9.250 9.761 1.00 76.38 98 LYS A C 1
ATOM 775 O O . LYS A 1 98 ? 5.310 9.311 8.559 1.00 76.38 98 LYS A O 1
ATOM 780 N N . THR A 1 99 ? 6.038 9.086 10.659 1.00 69.88 99 THR A N 1
ATOM 781 C CA . THR A 1 99 ? 7.468 9.002 10.329 1.00 69.88 99 THR A CA 1
ATOM 782 C C . THR A 1 99 ? 7.952 7.588 10.019 1.00 69.88 99 THR A C 1
ATOM 784 O O . THR A 1 99 ? 9.081 7.437 9.554 1.00 69.88 99 THR A O 1
ATOM 787 N N . ARG A 1 100 ? 7.136 6.552 10.255 1.00 75.62 100 ARG A N 1
ATOM 788 C CA . ARG A 1 100 ? 7.527 5.155 10.053 1.00 75.62 100 ARG A CA 1
ATOM 789 C C . ARG A 1 100 ? 6.886 4.620 8.781 1.00 75.62 100 ARG A C 1
ATOM 791 O O . ARG A 1 100 ? 5.668 4.605 8.654 1.00 75.62 100 ARG A O 1
ATOM 798 N N . TRP A 1 101 ? 7.710 4.150 7.849 1.00 79.69 101 TRP A N 1
ATOM 799 C CA . TRP A 1 101 ? 7.200 3.499 6.642 1.00 79.69 101 TRP A CA 1
ATOM 800 C C . TRP A 1 101 ? 6.337 2.294 7.016 1.00 79.69 101 TRP A C 1
ATOM 802 O O . TRP A 1 101 ? 6.603 1.620 8.016 1.00 79.69 101 TRP A O 1
ATOM 812 N N . SER A 1 102 ? 5.284 2.063 6.233 1.00 86.44 102 SER A N 1
ATOM 813 C CA . SER A 1 102 ? 4.380 0.921 6.403 1.00 86.44 102 SER A CA 1
ATOM 814 C C . SER A 1 102 ? 3.562 0.910 7.707 1.00 86.44 102 SER A C 1
ATOM 816 O O . SER A 1 102 ? 2.869 -0.069 7.979 1.00 86.44 102 SER A O 1
ATOM 818 N N . SER A 1 103 ? 3.590 1.970 8.531 1.00 91.00 103 SER A N 1
ATOM 819 C CA . SER A 1 103 ? 2.891 1.993 9.828 1.00 91.00 103 SER A CA 1
ATOM 820 C C . SER A 1 103 ? 1.385 1.787 9.699 1.00 91.00 103 SER A C 1
ATOM 822 O O . SER A 1 103 ? 0.819 0.999 10.453 1.00 91.00 103 SER A O 1
ATOM 824 N N . THR A 1 104 ? 0.749 2.426 8.714 1.00 93.50 104 THR A N 1
ATOM 825 C CA . THR A 1 104 ? -0.685 2.266 8.450 1.00 93.50 104 THR A CA 1
ATOM 826 C C . THR A 1 104 ? -1.013 0.835 8.037 1.00 93.50 104 THR A C 1
ATOM 828 O O . THR A 1 104 ? -1.940 0.241 8.580 1.00 93.50 104 THR A O 1
ATOM 831 N N . PHE A 1 105 ? -0.220 0.242 7.135 1.00 95.12 105 PHE A N 1
ATOM 832 C CA . PHE A 1 105 ? -0.400 -1.148 6.709 1.00 95.12 105 PHE A CA 1
ATOM 833 C C . PHE A 1 105 ? -0.295 -2.114 7.894 1.00 95.12 105 PHE A C 1
ATOM 835 O O . PHE A 1 105 ? -1.177 -2.947 8.093 1.00 95.12 105 PHE A O 1
ATOM 842 N N . LEU A 1 106 ? 0.752 -1.974 8.713 1.00 95.25 106 LEU A N 1
ATOM 843 C CA . LEU A 1 106 ? 0.969 -2.825 9.880 1.00 95.25 106 LEU A CA 1
ATOM 844 C C . LEU A 1 106 ? -0.129 -2.646 10.932 1.00 95.25 106 LEU A C 1
ATOM 846 O O . LEU A 1 106 ? -0.582 -3.640 11.490 1.00 95.25 106 LEU A O 1
ATOM 850 N N . MET A 1 107 ? -0.588 -1.415 11.177 1.00 96.56 107 MET A N 1
ATOM 851 C CA . MET A 1 107 ? -1.706 -1.147 12.084 1.00 96.56 107 MET A CA 1
ATOM 852 C C . MET A 1 107 ? -2.975 -1.862 11.622 1.00 96.56 107 MET A C 1
ATOM 854 O O . MET A 1 107 ? -3.578 -2.590 12.406 1.00 96.56 107 MET A O 1
ATOM 858 N N . LEU A 1 108 ? -3.367 -1.678 10.360 1.00 97.38 108 LEU A N 1
ATOM 859 C CA . LEU A 1 108 ? -4.575 -2.287 9.805 1.00 97.38 108 LEU A CA 1
ATOM 860 C C . LEU A 1 108 ? -4.491 -3.814 9.807 1.00 97.38 108 LEU A C 1
ATOM 862 O O . LEU A 1 108 ? -5.439 -4.480 10.212 1.00 97.38 108 LEU A O 1
ATOM 866 N N . ARG A 1 109 ? -3.344 -4.368 9.396 1.00 97.56 109 ARG A N 1
ATOM 867 C CA . ARG A 1 109 ? -3.092 -5.813 9.392 1.00 97.56 109 ARG A CA 1
ATOM 868 C C . ARG A 1 109 ? -3.243 -6.376 10.799 1.00 97.56 109 ARG A C 1
ATOM 870 O O . ARG A 1 109 ? -3.962 -7.346 10.994 1.00 97.56 109 ARG A O 1
ATOM 877 N N . HIS A 1 110 ? -2.606 -5.731 11.771 1.00 97.06 110 HIS A N 1
ATOM 878 C CA . HIS A 1 110 ? -2.622 -6.177 13.156 1.00 97.06 110 HIS A CA 1
ATOM 879 C C . HIS A 1 110 ? -4.005 -6.054 13.801 1.00 97.06 110 HIS A C 1
ATOM 881 O O . HIS A 1 110 ? -4.408 -6.943 14.541 1.00 97.06 110 HIS A O 1
ATOM 887 N N . ALA A 1 111 ? -4.747 -4.983 13.510 1.00 97.50 111 ALA A N 1
ATOM 888 C CA . ALA A 1 111 ? -6.118 -4.828 13.984 1.00 97.50 111 ALA A CA 1
ATOM 889 C C . ALA A 1 111 ? -7.049 -5.891 13.387 1.00 97.50 111 ALA A C 1
ATOM 891 O O . ALA A 1 111 ? -7.868 -6.445 14.110 1.00 97.50 111 ALA A O 1
ATOM 892 N N . LEU A 1 112 ? -6.883 -6.222 12.103 1.00 97.94 112 LEU A N 1
ATOM 893 C CA . LEU A 1 112 ? -7.647 -7.282 11.448 1.00 97.94 112 LEU A CA 1
ATOM 894 C C . LEU A 1 112 ? -7.326 -8.673 12.027 1.00 97.94 112 LEU A C 1
ATOM 896 O O . LEU A 1 112 ? -8.240 -9.464 12.241 1.00 97.94 112 LEU A O 1
ATOM 900 N N . ASP A 1 113 ? -6.055 -8.959 12.328 1.00 96.75 113 ASP A N 1
ATOM 901 C CA . ASP A 1 113 ? -5.631 -10.209 12.988 1.00 96.75 113 ASP A CA 1
ATOM 902 C C . ASP A 1 113 ? -6.177 -10.333 14.434 1.00 96.75 113 ASP A C 1
ATOM 904 O O . ASP A 1 113 ? -6.189 -11.428 15.009 1.00 96.75 113 ASP A O 1
ATOM 908 N N . LEU A 1 114 ? -6.614 -9.210 15.019 1.00 96.75 114 LEU A N 1
ATOM 909 C CA . LEU A 1 114 ? -7.224 -9.079 16.347 1.00 96.75 114 LEU A CA 1
ATOM 910 C C . LEU A 1 114 ? -8.704 -8.658 16.274 1.00 96.75 114 LEU A C 1
ATOM 912 O O . LEU A 1 114 ? -9.218 -8.080 17.232 1.00 96.75 114 LEU A O 1
ATOM 916 N N . LYS A 1 115 ? -9.380 -8.881 15.138 1.00 96.44 115 LYS A N 1
ATOM 917 C CA . LYS A 1 115 ? -10.720 -8.336 14.870 1.00 96.44 115 LYS A CA 1
ATOM 918 C C . LYS A 1 115 ? -11.714 -8.622 16.002 1.00 96.44 115 LYS A C 1
ATOM 920 O O . LYS A 1 115 ? -12.333 -7.698 16.522 1.00 96.44 115 LYS A O 1
ATOM 925 N N . GLU A 1 116 ? -11.847 -9.885 16.406 1.00 95.31 116 GLU A N 1
ATOM 926 C CA . GLU A 1 116 ? -12.824 -10.287 17.427 1.00 95.31 116 GLU A CA 1
ATOM 927 C C . GLU A 1 116 ? -12.540 -9.626 18.781 1.00 95.31 116 GLU A C 1
ATOM 929 O O . GLU A 1 116 ? -13.456 -9.217 19.498 1.00 95.31 116 GLU A O 1
ATOM 934 N N . GLU A 1 117 ? -11.264 -9.492 19.141 1.00 96.44 117 GLU A N 1
ATOM 935 C CA . GLU A 1 117 ? -10.849 -8.842 20.379 1.00 96.44 117 GLU A CA 1
ATOM 936 C C . GLU A 1 117 ? -10.989 -7.322 20.319 1.00 96.44 117 GLU A C 1
ATOM 938 O O . GLU A 1 117 ? -11.314 -6.711 21.336 1.00 96.44 117 GLU A O 1
ATOM 943 N N . VAL A 1 118 ? -10.792 -6.714 19.148 1.00 97.06 118 VAL A N 1
ATOM 944 C CA . VAL A 1 118 ? -11.044 -5.290 18.898 1.00 97.06 118 VAL A CA 1
ATOM 945 C C . VAL A 1 118 ? -12.530 -4.975 19.064 1.00 97.06 118 VAL A C 1
ATOM 947 O O . VAL A 1 118 ? -12.872 -4.090 19.853 1.00 97.06 118 VAL A O 1
ATOM 950 N N . ASP A 1 119 ? -13.410 -5.729 18.406 1.00 95.88 119 ASP A N 1
ATOM 951 C CA . ASP A 1 119 ? -14.861 -5.520 18.479 1.00 95.88 119 ASP A CA 1
ATOM 952 C C . ASP A 1 119 ? -15.383 -5.763 19.906 1.00 95.88 119 ASP A C 1
ATOM 954 O O . ASP A 1 119 ? -16.203 -5.008 20.439 1.00 95.88 119 ASP A O 1
ATOM 958 N N . TYR A 1 120 ? -14.874 -6.793 20.593 1.00 95.94 120 TYR A N 1
ATOM 959 C CA . TYR A 1 120 ? -15.196 -7.026 22.003 1.00 95.94 120 TYR A CA 1
ATOM 960 C C . TYR A 1 120 ? -14.709 -5.885 22.906 1.00 95.94 120 TYR A C 1
ATOM 962 O O . TYR A 1 120 ? -15.442 -5.416 23.777 1.00 95.94 120 TYR A O 1
ATOM 970 N N . PHE A 1 121 ? -13.488 -5.400 22.690 1.00 95.69 121 PHE A N 1
ATOM 971 C CA . PHE A 1 121 ? -12.906 -4.315 23.471 1.00 95.69 121 PHE A CA 1
ATOM 972 C C . PHE A 1 121 ? -13.691 -3.008 23.350 1.00 95.69 121 PHE A C 1
ATOM 974 O O . PHE A 1 121 ? -13.938 -2.361 24.369 1.00 95.69 121 PHE A O 1
ATOM 981 N N . VAL A 1 122 ? -14.127 -2.630 22.145 1.00 94.19 122 VAL A N 1
ATOM 982 C CA . VAL A 1 122 ? -14.951 -1.427 21.938 1.00 94.19 122 VAL A CA 1
ATOM 983 C C . VAL A 1 122 ? -16.275 -1.535 22.699 1.00 94.19 122 VAL A C 1
ATOM 985 O O . VAL A 1 122 ? -16.644 -0.609 23.432 1.00 94.19 122 VAL A O 1
ATOM 988 N N . ARG A 1 123 ? -16.951 -2.688 22.618 1.00 94.00 123 ARG A N 1
ATOM 989 C CA . ARG A 1 123 ? -18.193 -2.946 23.365 1.00 94.00 123 ARG A CA 1
ATOM 990 C C . ARG A 1 123 ? -17.974 -2.907 24.877 1.00 94.00 123 ARG A C 1
ATOM 992 O O . ARG A 1 123 ? -18.767 -2.296 25.594 1.00 94.00 123 ARG A O 1
ATOM 999 N N . LEU A 1 124 ? -16.873 -3.481 25.365 1.00 93.12 124 LEU A N 1
ATOM 1000 C CA . LEU A 1 124 ? -16.515 -3.466 26.784 1.00 93.12 124 LEU A CA 1
ATOM 1001 C C . LEU A 1 124 ? -16.220 -2.044 27.288 1.00 93.12 124 LEU A C 1
ATOM 1003 O O . LEU A 1 124 ? -16.688 -1.660 28.360 1.00 93.12 124 LEU A O 1
ATOM 1007 N N . LEU A 1 125 ? -15.501 -1.234 26.503 1.00 90.81 125 LEU A N 1
ATOM 1008 C CA . LEU A 1 125 ? -15.265 0.177 26.816 1.00 90.81 125 LEU A CA 1
ATOM 1009 C C . LEU A 1 125 ? -16.574 0.957 26.939 1.00 90.81 125 LEU A C 1
ATOM 1011 O O . LEU A 1 125 ? -16.738 1.734 27.879 1.00 90.81 125 LEU A O 1
ATOM 1015 N N . ALA A 1 126 ? -17.494 0.765 25.993 1.00 90.81 126 ALA A N 1
ATOM 1016 C CA . ALA A 1 126 ? -18.792 1.421 26.020 1.00 90.81 126 ALA A CA 1
ATOM 1017 C C . ALA A 1 126 ? -19.629 0.974 27.230 1.00 90.81 126 ALA A C 1
ATOM 1019 O O . ALA A 1 126 ? -20.276 1.803 27.869 1.00 90.81 126 ALA A O 1
ATOM 1020 N N . PHE A 1 127 ? -19.590 -0.313 27.577 1.00 92.12 127 PHE A N 1
ATOM 1021 C CA . PHE A 1 127 ? -20.307 -0.860 28.728 1.00 92.12 127 PHE A CA 1
ATOM 1022 C C . PHE A 1 127 ? -19.818 -0.281 30.066 1.00 92.12 127 PHE A C 1
ATOM 1024 O O . PHE A 1 127 ? -20.634 0.054 30.924 1.00 92.12 127 PHE A O 1
ATOM 1031 N N . GLU A 1 128 ? -18.504 -0.113 30.248 1.00 91.25 128 GLU A N 1
ATOM 1032 C CA . GLU A 1 128 ? -17.943 0.465 31.479 1.00 91.25 128 GLU A CA 1
ATOM 1033 C C . GLU A 1 128 ? -18.119 1.994 31.594 1.00 91.25 128 GLU A C 1
ATOM 1035 O O . GLU A 1 128 ? -17.892 2.562 32.670 1.00 91.25 128 GLU A O 1
ATOM 1040 N N . GLU A 1 129 ? -18.511 2.681 30.515 1.00 89.06 129 GLU A N 1
ATOM 1041 C CA . GLU A 1 129 ? -18.666 4.136 30.488 1.00 89.06 129 GLU A CA 1
ATOM 1042 C C . GLU A 1 129 ? -20.023 4.583 31.057 1.00 89.06 129 GLU A C 1
ATOM 1044 O O . GLU A 1 129 ? -21.110 4.269 30.553 1.00 89.06 129 GLU A O 1
ATOM 1049 N N . ARG A 1 130 ? -19.948 5.378 32.128 1.00 90.62 130 ARG A N 1
ATOM 1050 C CA . ARG A 1 130 ? -21.116 5.864 32.873 1.00 90.62 130 ARG A CA 1
ATOM 1051 C C . ARG A 1 130 ? -21.785 7.025 32.152 1.00 90.62 130 ARG A C 1
ATOM 1053 O O . ARG A 1 130 ? -23.013 7.121 32.149 1.00 90.62 130 ARG A O 1
ATOM 1060 N N . ASP A 1 131 ? -20.985 7.891 31.538 1.00 90.38 131 ASP A N 1
ATOM 1061 C CA . ASP A 1 131 ? -21.475 9.051 30.806 1.00 90.38 131 ASP A CA 1
ATOM 1062 C C . ASP A 1 131 ? -22.165 8.617 29.504 1.00 90.38 131 ASP A C 1
ATOM 1064 O O . ASP A 1 131 ? -21.579 7.950 28.650 1.00 90.38 131 ASP A O 1
ATOM 1068 N N . GLY A 1 132 ? -23.437 8.988 29.345 1.00 86.56 132 GLY A N 1
ATOM 1069 C CA . GLY A 1 132 ? -24.242 8.548 28.206 1.00 86.56 132 GLY A CA 1
ATOM 1070 C C . GLY A 1 132 ? -23.761 9.083 26.854 1.00 86.56 132 GLY A C 1
ATOM 1071 O O . GLY A 1 132 ? -23.930 8.407 25.839 1.00 86.56 132 GLY A O 1
ATOM 1072 N N . GLU A 1 133 ? -23.155 10.272 26.815 1.00 83.94 133 GLU A N 1
ATOM 1073 C CA . GLU A 1 133 ? -22.627 10.846 25.579 1.00 83.94 133 GLU A CA 1
ATOM 1074 C C . GLU A 1 133 ? -21.308 10.183 25.181 1.00 83.94 133 GLU A C 1
ATOM 1076 O O . GLU A 1 133 ? -21.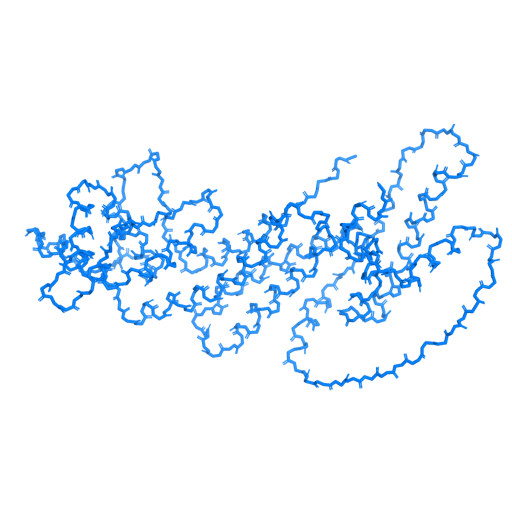141 9.799 24.022 1.00 83.94 133 GLU A O 1
ATOM 1081 N N . LYS A 1 134 ? -20.400 9.986 26.142 1.00 82.81 134 LYS A N 1
ATOM 1082 C CA . LYS A 1 134 ? -19.133 9.274 25.926 1.00 82.81 134 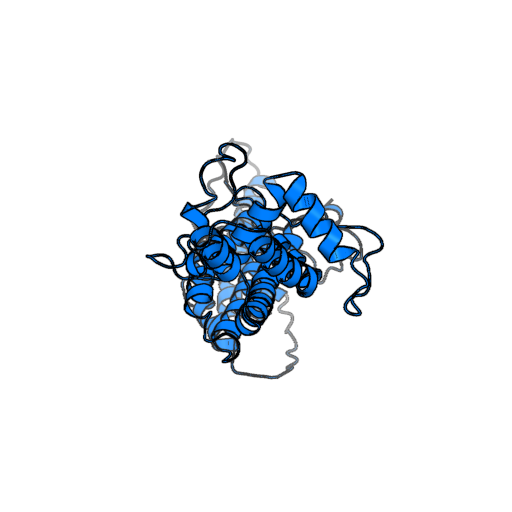LYS A CA 1
ATOM 1083 C C . LYS A 1 134 ? -19.363 7.816 25.553 1.00 82.81 134 LYS A C 1
ATOM 1085 O O . LYS A 1 134 ? -18.686 7.320 24.661 1.00 82.81 134 LYS A O 1
ATOM 1090 N N . ARG A 1 135 ? -20.344 7.148 26.165 1.00 86.19 135 ARG A N 1
ATOM 1091 C CA . ARG A 1 135 ? -20.717 5.774 25.806 1.00 86.19 135 ARG A CA 1
ATOM 1092 C C . ARG A 1 135 ? -21.157 5.668 24.350 1.00 86.19 135 ARG A C 1
ATOM 1094 O O . ARG A 1 135 ? -20.667 4.801 23.639 1.00 86.19 135 ARG A O 1
ATOM 1101 N N . ARG A 1 136 ? -22.032 6.569 23.889 1.00 84.12 136 ARG A N 1
ATOM 1102 C CA . ARG A 1 136 ? -22.476 6.600 22.484 1.00 84.12 136 ARG A CA 1
ATOM 1103 C C . ARG A 1 136 ? -21.300 6.805 21.533 1.00 84.12 136 ARG A C 1
ATOM 1105 O O . ARG A 1 136 ? -21.137 6.053 20.589 1.00 84.12 136 ARG A O 1
ATOM 1112 N N . LYS A 1 137 ? -20.435 7.762 21.863 1.00 83.31 137 LYS A N 1
ATOM 1113 C CA . LYS A 1 137 ? -19.194 8.047 21.138 1.00 83.31 137 LYS A CA 1
ATOM 1114 C C . LYS A 1 137 ? -18.237 6.850 21.057 1.00 83.31 137 LYS A C 1
ATOM 1116 O O . LYS A 1 137 ? -17.514 6.725 20.079 1.00 83.31 137 LYS A O 1
ATOM 1121 N N . LEU A 1 138 ? -18.195 6.000 22.085 1.00 86.31 138 LEU A N 1
ATOM 1122 C CA . LEU A 1 138 ? -17.412 4.761 22.076 1.00 86.31 138 LEU A CA 1
ATOM 1123 C C . LEU A 1 138 ? -18.066 3.685 21.206 1.00 86.31 138 LEU A C 1
ATOM 1125 O O . LEU A 1 138 ? -17.354 3.019 20.468 1.00 86.31 138 LEU A O 1
ATOM 1129 N N . MET A 1 139 ? -19.393 3.543 21.254 1.00 86.88 139 MET A N 1
ATOM 1130 C CA . MET A 1 139 ? -20.129 2.636 20.359 1.00 86.88 139 MET A CA 1
ATOM 1131 C C . MET A 1 139 ? -19.980 3.043 18.891 1.00 86.88 139 MET A C 1
ATOM 1133 O O . MET A 1 139 ? -19.852 2.185 18.029 1.00 86.88 139 MET A O 1
ATOM 1137 N N . ASP A 1 140 ? -19.898 4.345 18.608 1.00 86.50 140 ASP A N 1
ATOM 1138 C CA . ASP A 1 140 ? -19.635 4.852 17.259 1.00 86.50 140 ASP A CA 1
ATOM 1139 C C . ASP A 1 140 ? -18.247 4.429 16.723 1.00 86.50 140 ASP A C 1
ATOM 1141 O O . ASP A 1 140 ? -18.012 4.559 15.525 1.00 86.50 140 ASP A O 1
ATOM 1145 N N . LEU A 1 141 ? -17.330 3.913 17.556 1.00 87.81 141 LEU A N 1
ATOM 1146 C CA . LEU A 1 141 ? -16.047 3.358 17.099 1.00 87.81 141 LEU A CA 1
ATOM 1147 C C . LEU A 1 141 ? -16.143 1.904 16.620 1.00 87.81 141 LEU A C 1
ATOM 1149 O O . LEU A 1 141 ? -15.181 1.416 16.038 1.00 87.81 141 LEU A O 1
ATOM 1153 N N . GLU A 1 142 ? -17.243 1.200 16.890 1.00 90.38 142 GLU A N 1
ATOM 1154 C CA . GLU A 1 142 ? -17.399 -0.201 16.494 1.00 90.38 142 GLU A CA 1
ATOM 1155 C C . GLU A 1 142 ? -17.433 -0.297 14.967 1.00 90.38 142 GLU A C 1
ATOM 1157 O O . GLU A 1 142 ? -18.238 0.379 14.317 1.00 90.38 142 GLU A O 1
ATOM 1162 N N . LEU A 1 143 ? -16.523 -1.096 14.403 1.00 92.94 143 LEU A N 1
ATOM 1163 C CA . LEU A 1 143 ? -16.456 -1.319 12.967 1.00 92.94 143 LEU A CA 1
ATOM 1164 C C . LEU A 1 143 ? -17.550 -2.304 12.560 1.00 92.94 143 LEU A C 1
ATOM 1166 O O . LEU A 1 143 ? -17.754 -3.347 13.176 1.00 92.94 143 LEU A O 1
ATOM 1170 N N . THR A 1 144 ? -18.239 -1.977 11.481 1.00 94.62 144 THR A N 1
ATOM 1171 C CA . THR A 1 144 ? -19.184 -2.872 10.819 1.00 94.62 144 THR A CA 1
ATOM 1172 C C . THR A 1 144 ? -18.446 -3.965 10.042 1.00 94.62 144 THR A C 1
ATOM 1174 O O . THR A 1 144 ? -17.280 -3.818 9.676 1.00 94.62 144 THR A O 1
ATOM 1177 N N . GLU A 1 145 ? -19.138 -5.061 9.719 1.00 96.00 145 GLU A N 1
ATOM 1178 C CA . GLU A 1 145 ? -18.577 -6.115 8.860 1.00 96.00 145 GLU A CA 1
ATOM 1179 C C . GLU A 1 145 ? -18.100 -5.579 7.503 1.00 96.00 145 GLU A C 1
ATOM 1181 O O . GLU A 1 145 ? -17.014 -5.939 7.054 1.00 96.00 145 GLU A O 1
ATOM 1186 N N . SER A 1 146 ? -18.852 -4.651 6.902 1.00 94.56 146 SER A N 1
ATOM 1187 C CA . SER A 1 146 ? -18.467 -3.984 5.655 1.00 94.56 146 SER A CA 1
ATOM 1188 C C . SER A 1 146 ? -17.200 -3.138 5.795 1.00 94.56 146 SER A C 1
ATOM 1190 O O . SER A 1 146 ? -16.362 -3.143 4.901 1.00 94.56 146 SER A O 1
ATOM 1192 N N . GLU A 1 147 ? -17.010 -2.448 6.923 1.00 94.44 147 GLU A N 1
ATOM 1193 C CA . GLU A 1 147 ? -15.774 -1.695 7.184 1.00 94.44 147 GLU A CA 1
ATOM 1194 C C . GLU A 1 147 ? -14.583 -2.646 7.367 1.00 94.44 147 GLU A C 1
ATOM 1196 O O . GLU A 1 147 ? -13.490 -2.399 6.856 1.00 94.44 147 GLU A O 1
ATOM 1201 N N . TRP A 1 148 ? -14.785 -3.795 8.016 1.00 97.38 148 TRP A N 1
ATOM 1202 C CA . TRP A 1 148 ? -13.762 -4.839 8.079 1.00 97.38 148 TRP A CA 1
ATOM 1203 C C . TRP A 1 148 ? -13.433 -5.430 6.700 1.00 97.38 148 TRP A C 1
ATOM 1205 O O . TRP A 1 148 ? -12.264 -5.703 6.414 1.00 97.38 148 TRP A O 1
ATOM 1215 N N . ASP A 1 149 ? -14.424 -5.603 5.824 1.00 96.62 149 ASP A N 1
ATOM 1216 C CA . ASP A 1 149 ? -14.204 -6.005 4.431 1.00 96.62 149 ASP A CA 1
ATOM 1217 C C . ASP A 1 149 ? -13.416 -4.950 3.648 1.00 96.62 149 ASP A C 1
ATOM 1219 O O . ASP A 1 149 ? -12.443 -5.290 2.966 1.00 96.62 149 ASP A O 1
ATOM 1223 N N . ASN A 1 150 ? -13.734 -3.669 3.824 1.00 95.19 150 ASN A N 1
ATOM 1224 C CA . ASN A 1 150 ? -12.973 -2.570 3.237 1.00 95.19 150 ASN A CA 1
ATOM 1225 C C . ASN A 1 150 ? -11.520 -2.556 3.724 1.00 95.19 150 ASN A C 1
ATOM 1227 O O . ASN A 1 150 ? -10.611 -2.374 2.914 1.00 95.19 150 ASN A O 1
ATOM 1231 N N . ILE A 1 151 ? -11.256 -2.856 5.002 1.00 96.94 151 ILE A N 1
ATOM 1232 C CA . ILE A 1 151 ? -9.884 -3.029 5.515 1.00 96.94 151 ILE A CA 1
ATOM 1233 C C . ILE A 1 151 ? -9.154 -4.155 4.774 1.00 96.94 151 ILE A C 1
ATOM 1235 O O . ILE A 1 151 ? -7.981 -4.000 4.426 1.00 96.94 151 ILE A O 1
ATOM 1239 N N . ARG A 1 152 ? -9.816 -5.284 4.486 1.00 97.75 152 ARG A N 1
ATOM 1240 C CA . ARG A 1 152 ? -9.209 -6.389 3.715 1.00 97.75 152 ARG A CA 1
ATOM 1241 C C . ARG A 1 152 ? -8.858 -5.955 2.294 1.00 97.75 152 ARG A C 1
ATOM 1243 O O . ARG A 1 152 ? -7.775 -6.288 1.801 1.00 97.75 152 ARG A O 1
ATOM 1250 N N . LEU A 1 153 ? -9.747 -5.208 1.638 1.00 97.31 153 LEU A N 1
ATOM 1251 C CA . LEU A 1 153 ? -9.504 -4.649 0.307 1.00 97.31 153 LEU A CA 1
ATOM 1252 C C . LEU A 1 153 ? -8.333 -3.664 0.338 1.00 97.31 153 LEU A C 1
ATOM 1254 O O . LEU A 1 153 ? -7.380 -3.826 -0.425 1.00 97.31 153 LEU A O 1
ATOM 1258 N N . LEU A 1 154 ? -8.339 -2.728 1.282 1.00 96.19 154 LEU A N 1
ATOM 1259 C CA . LEU A 1 154 ? -7.288 -1.738 1.485 1.00 96.19 154 LEU A CA 1
ATOM 1260 C C . LEU A 1 154 ? -5.920 -2.390 1.737 1.00 96.19 154 LEU A C 1
ATOM 1262 O O . LEU A 1 154 ? -4.928 -2.028 1.103 1.00 96.19 154 LEU A O 1
ATOM 1266 N N . LEU A 1 155 ? -5.857 -3.414 2.593 1.00 97.31 155 LEU A N 1
ATOM 1267 C CA . LEU A 1 155 ? -4.640 -4.195 2.831 1.00 97.31 155 LEU A CA 1
ATOM 1268 C C . LEU A 1 155 ? -4.142 -4.895 1.563 1.00 97.31 155 LEU A C 1
ATOM 1270 O O . LEU A 1 155 ? -2.935 -4.967 1.341 1.00 97.31 155 LEU A O 1
ATOM 1274 N N . SER A 1 156 ? -5.045 -5.386 0.709 1.00 96.38 156 SER A N 1
ATOM 1275 C CA . SER A 1 156 ? -4.686 -5.985 -0.582 1.00 96.38 156 SER A CA 1
ATOM 1276 C C . SER A 1 156 ? -4.023 -4.978 -1.534 1.00 96.38 156 SER A C 1
ATOM 1278 O O . SER A 1 156 ? -3.071 -5.341 -2.237 1.00 96.38 156 SER A O 1
ATOM 1280 N N . LEU A 1 157 ? -4.492 -3.723 -1.529 1.00 96.38 157 LEU A N 1
ATOM 1281 C CA . LEU A 1 157 ? -3.928 -2.616 -2.312 1.00 96.38 157 LEU A CA 1
ATOM 1282 C C . LEU A 1 157 ? -2.555 -2.194 -1.776 1.00 96.38 157 LEU A C 1
ATOM 1284 O O . LEU A 1 157 ? -1.576 -2.155 -2.529 1.00 96.38 157 LEU A O 1
ATOM 1288 N N . LEU A 1 158 ? -2.470 -1.944 -0.466 1.00 95.25 158 LEU A N 1
ATOM 1289 C CA . LEU A 1 158 ? -1.244 -1.525 0.217 1.00 95.25 158 LEU A CA 1
ATOM 1290 C C . LEU A 1 158 ? -0.147 -2.593 0.140 1.00 95.25 158 LEU A C 1
ATOM 1292 O O . LEU A 1 158 ? 1.021 -2.256 -0.035 1.00 95.25 158 LEU A O 1
ATOM 1296 N N . ALA A 1 159 ? -0.507 -3.880 0.164 1.00 94.75 159 ALA A N 1
ATOM 1297 C CA . ALA A 1 159 ? 0.452 -4.974 0.029 1.00 94.75 159 ALA A CA 1
ATOM 1298 C C . ALA A 1 159 ? 1.251 -4.932 -1.288 1.00 94.75 159 ALA A C 1
ATOM 1300 O O . ALA A 1 159 ? 2.372 -5.438 -1.323 1.00 94.75 159 ALA A O 1
ATOM 1301 N N . GLN A 1 160 ? 0.718 -4.343 -2.369 1.00 93.62 160 GLN A N 1
ATOM 1302 C CA . GLN A 1 160 ? 1.487 -4.179 -3.613 1.00 93.62 160 GLN A CA 1
ATOM 1303 C C . GLN A 1 160 ? 2.636 -3.183 -3.426 1.00 93.62 160 GLN A C 1
ATOM 1305 O O . GLN A 1 160 ? 3.761 -3.448 -3.847 1.00 93.62 160 GLN A O 1
ATOM 1310 N N . ALA A 1 161 ? 2.370 -2.070 -2.736 1.00 92.00 161 ALA A N 1
ATOM 1311 C CA . ALA A 1 161 ? 3.391 -1.081 -2.418 1.00 92.00 161 ALA A CA 1
ATOM 1312 C C . ALA A 1 161 ? 4.411 -1.619 -1.404 1.00 92.00 161 ALA A C 1
ATOM 1314 O O . ALA A 1 161 ? 5.604 -1.392 -1.583 1.00 92.00 161 ALA A O 1
ATOM 1315 N N . GLU A 1 162 ? 3.976 -2.391 -0.401 1.00 89.69 162 GLU A N 1
ATOM 1316 C CA . GLU A 1 162 ? 4.882 -3.043 0.559 1.00 89.69 162 GLU A CA 1
ATOM 1317 C C . GLU A 1 162 ? 5.865 -3.993 -0.131 1.00 89.69 162 GLU A C 1
ATOM 1319 O O . GLU A 1 162 ? 7.066 -3.938 0.128 1.00 89.69 162 GLU A O 1
ATOM 1324 N N . LYS A 1 163 ? 5.382 -4.826 -1.063 1.00 87.56 163 LYS A N 1
ATOM 1325 C CA . LYS A 1 163 ? 6.241 -5.723 -1.853 1.00 87.56 163 LYS A CA 1
ATOM 1326 C C . LYS A 1 163 ? 7.274 -4.945 -2.663 1.00 87.56 163 LYS A C 1
ATOM 1328 O O . LYS A 1 163 ? 8.453 -5.294 -2.639 1.00 87.56 163 LYS A O 1
ATOM 1333 N N . ALA A 1 164 ? 6.839 -3.886 -3.345 1.00 86.81 164 ALA A N 1
ATOM 1334 C CA . ALA A 1 164 ? 7.735 -3.038 -4.119 1.00 86.81 164 ALA A CA 1
ATOM 1335 C C . ALA A 1 164 ? 8.777 -2.366 -3.210 1.00 86.81 164 ALA A C 1
ATOM 1337 O O . ALA A 1 164 ? 9.963 -2.402 -3.512 1.00 86.81 164 ALA A O 1
ATOM 1338 N N . GLN A 1 165 ? 8.369 -1.811 -2.066 1.00 84.88 165 GLN A N 1
ATOM 1339 C CA . GLN A 1 165 ? 9.276 -1.164 -1.116 1.00 84.88 165 GLN A CA 1
ATOM 1340 C C . GLN A 1 165 ? 10.303 -2.151 -0.538 1.00 84.88 165 GLN A C 1
ATOM 1342 O O . GLN A 1 165 ? 11.492 -1.827 -0.459 1.00 84.88 165 GLN A O 1
ATOM 1347 N N . GLN A 1 166 ? 9.869 -3.360 -0.172 1.00 81.50 166 GLN A N 1
ATOM 1348 C CA . GLN A 1 166 ? 10.744 -4.395 0.377 1.00 81.50 166 GLN A CA 1
ATOM 1349 C C . GLN A 1 166 ? 11.811 -4.835 -0.633 1.00 81.50 166 GLN A C 1
ATOM 1351 O O . GLN A 1 166 ? 12.960 -5.022 -0.238 1.00 81.50 166 GLN A O 1
ATOM 1356 N N . ALA A 1 167 ? 11.474 -4.914 -1.925 1.00 79.31 167 ALA A N 1
ATOM 1357 C CA . ALA A 1 167 ? 12.422 -5.263 -2.986 1.00 79.31 167 ALA A CA 1
ATOM 1358 C C . ALA A 1 167 ? 13.596 -4.268 -3.117 1.00 79.31 167 ALA A C 1
ATOM 1360 O O . ALA A 1 167 ? 14.672 -4.649 -3.562 1.00 79.31 167 ALA A O 1
ATOM 1361 N N . PHE A 1 168 ? 13.425 -3.010 -2.691 1.00 76.75 168 PHE A N 1
ATOM 1362 C CA . PHE A 1 168 ? 14.508 -2.009 -2.649 1.00 76.75 168 PHE A CA 1
ATOM 1363 C C . PHE A 1 168 ? 15.165 -1.854 -1.280 1.00 76.75 168 PHE A C 1
ATOM 1365 O O . PHE A 1 168 ? 16.109 -1.079 -1.144 1.00 76.75 168 PHE A O 1
ATOM 1372 N N . SER A 1 169 ? 14.651 -2.546 -0.265 1.00 72.25 169 SER A N 1
ATOM 1373 C CA . SER A 1 169 ? 15.177 -2.487 1.101 1.00 72.25 169 SER A CA 1
ATOM 1374 C C . SER A 1 169 ? 16.167 -3.618 1.394 1.00 72.25 169 SER A C 1
ATOM 1376 O O . SER A 1 169 ? 16.772 -3.637 2.461 1.00 72.25 169 SER A O 1
ATOM 1378 N N . THR A 1 170 ? 16.336 -4.571 0.473 1.00 66.50 170 THR A N 1
ATOM 1379 C CA . THR A 1 170 ? 17.317 -5.652 0.600 1.00 66.50 170 THR A CA 1
ATOM 1380 C C . THR A 1 170 ? 18.722 -5.148 0.275 1.00 66.50 170 THR A C 1
ATOM 1382 O O . THR A 1 170 ? 18.935 -4.569 -0.786 1.00 66.50 170 THR A O 1
ATOM 1385 N N . GLU A 1 171 ? 19.700 -5.436 1.133 1.00 58.88 171 GLU A N 1
ATOM 1386 C CA . GLU A 1 171 ? 21.117 -5.070 0.936 1.00 58.88 171 GLU A CA 1
ATOM 1387 C C . GLU A 1 171 ? 21.852 -5.955 -0.100 1.00 58.88 171 GLU A C 1
ATOM 1389 O O . GLU A 1 171 ? 23.074 -5.913 -0.210 1.00 58.88 171 GLU A O 1
ATOM 1394 N N . GLN A 1 172 ? 21.130 -6.768 -0.878 1.00 60.16 172 GLN A N 1
ATOM 1395 C CA . GLN A 1 172 ? 21.693 -7.795 -1.766 1.00 60.16 172 GLN A CA 1
ATOM 1396 C C . GLN A 1 172 ? 22.142 -7.244 -3.134 1.00 60.16 172 GLN A C 1
ATOM 1398 O O . GLN A 1 172 ? 21.805 -7.787 -4.183 1.00 60.16 172 GLN A O 1
ATOM 1403 N N . GLY A 1 173 ? 22.927 -6.164 -3.131 1.00 65.44 173 GLY A N 1
ATOM 1404 C CA . GLY A 1 173 ? 23.571 -5.628 -4.332 1.00 65.44 173 GLY A CA 1
ATOM 1405 C C . GLY A 1 173 ? 22.865 -4.425 -4.979 1.00 65.44 173 GLY A C 1
ATOM 1406 O O . GLY A 1 173 ? 22.016 -3.774 -4.366 1.00 65.44 173 GLY A O 1
ATOM 1407 N N . PRO A 1 174 ? 23.265 -4.048 -6.208 1.00 70.19 174 PRO A N 1
ATOM 1408 C CA . PRO A 1 174 ? 22.862 -2.793 -6.825 1.00 70.19 174 PRO A CA 1
ATOM 1409 C C . PRO A 1 174 ? 21.430 -2.896 -7.353 1.00 70.19 174 PRO A C 1
ATOM 1411 O O . PRO A 1 174 ? 21.163 -3.643 -8.281 1.00 70.19 174 PRO A O 1
ATOM 1414 N N . THR A 1 175 ? 20.505 -2.094 -6.831 1.00 80.88 175 THR A N 1
ATOM 1415 C CA . THR A 1 175 ? 19.079 -2.138 -7.216 1.00 80.88 175 THR A CA 1
ATOM 1416 C C . THR A 1 175 ? 18.682 -1.074 -8.241 1.00 80.88 175 THR A C 1
ATOM 1418 O O . THR A 1 175 ? 17.516 -0.938 -8.592 1.00 80.88 175 THR A O 1
ATOM 1421 N N . MET A 1 176 ? 19.634 -0.290 -8.759 1.00 83.00 176 MET A N 1
ATOM 1422 C CA . MET A 1 176 ? 19.316 0.830 -9.655 1.00 83.00 176 MET A CA 1
ATOM 1423 C C . MET A 1 176 ? 18.657 0.382 -10.973 1.00 83.00 176 MET A C 1
ATOM 1425 O O . MET A 1 176 ? 17.807 1.110 -11.490 1.00 83.00 176 MET A O 1
ATOM 1429 N N . HIS A 1 177 ? 19.014 -0.808 -11.469 1.00 81.25 177 HIS A N 1
ATOM 1430 C CA . HIS A 1 177 ? 18.460 -1.415 -12.682 1.00 81.25 177 HIS A CA 1
ATOM 1431 C C . HIS A 1 177 ? 16.999 -1.871 -12.509 1.00 81.25 177 HIS A C 1
ATOM 1433 O O . HIS A 1 177 ? 16.238 -1.872 -13.470 1.00 81.25 177 HIS A O 1
ATOM 1439 N N . THR A 1 178 ? 16.559 -2.181 -11.283 1.00 84.06 178 THR A N 1
ATOM 1440 C CA . THR A 1 178 ? 15.182 -2.631 -11.012 1.00 84.06 178 THR A CA 1
ATOM 1441 C C . THR A 1 178 ? 14.204 -1.481 -10.775 1.00 84.06 178 THR A C 1
ATOM 1443 O O . THR A 1 178 ? 12.998 -1.706 -10.685 1.00 84.06 178 THR A O 1
ATOM 1446 N N . VAL A 1 179 ? 14.690 -0.234 -10.712 1.00 85.19 179 VAL A N 1
ATOM 1447 C CA . VAL A 1 179 ? 13.883 0.943 -10.362 1.00 85.19 179 VAL A CA 1
ATOM 1448 C C . VAL A 1 179 ? 12.728 1.162 -11.344 1.00 85.19 179 VAL A C 1
ATOM 1450 O O . VAL A 1 179 ? 11.571 1.201 -10.930 1.00 85.19 179 VAL A O 1
ATOM 1453 N N . LEU A 1 180 ? 13.014 1.303 -12.641 1.00 84.50 180 LEU A N 1
ATOM 1454 C CA . LEU A 1 180 ? 11.960 1.484 -13.645 1.00 84.50 180 LEU A CA 1
ATOM 1455 C C . LEU A 1 180 ? 11.018 0.266 -13.695 1.00 84.50 180 LEU A C 1
ATOM 1457 O O . LEU A 1 180 ? 9.813 0.487 -13.556 1.00 84.50 180 LEU A O 1
ATOM 1461 N N . PRO A 1 181 ? 11.522 -0.988 -13.745 1.00 85.19 181 PRO A N 1
ATOM 1462 C CA . PRO A 1 181 ? 10.668 -2.171 -13.678 1.00 85.19 181 PRO A CA 1
ATOM 1463 C C . PRO A 1 181 ? 9.700 -2.208 -12.495 1.00 85.19 181 PRO A C 1
ATOM 1465 O O . PRO A 1 181 ? 8.527 -2.536 -12.655 1.00 85.19 181 PRO A O 1
ATOM 1468 N N . ALA A 1 182 ? 10.144 -1.831 -11.297 1.00 86.81 182 ALA A N 1
ATOM 1469 C CA . ALA A 1 182 ? 9.274 -1.876 -10.130 1.00 86.81 182 ALA A CA 1
ATOM 1470 C C . ALA A 1 182 ? 8.194 -0.785 -10.128 1.00 86.81 182 ALA A C 1
ATOM 1472 O O . ALA A 1 182 ? 7.096 -1.030 -9.626 1.00 86.81 182 ALA A O 1
ATOM 1473 N N . LEU A 1 183 ? 8.471 0.405 -10.682 1.00 87.50 183 LEU A N 1
ATOM 1474 C CA . LEU A 1 183 ? 7.428 1.422 -10.875 1.00 87.50 183 LEU A CA 1
ATOM 1475 C C . LEU A 1 183 ? 6.395 0.947 -11.888 1.00 87.50 183 LEU A C 1
ATOM 1477 O O . LEU A 1 183 ? 5.207 1.115 -11.634 1.00 87.50 183 LEU A O 1
ATOM 1481 N N . GLU A 1 184 ? 6.834 0.340 -12.993 1.00 87.56 184 GLU A N 1
ATOM 1482 C CA . GLU A 1 184 ? 5.942 -0.220 -14.015 1.00 87.56 184 GLU A CA 1
ATOM 1483 C C . GLU A 1 184 ? 5.073 -1.339 -13.425 1.00 87.56 184 GLU A C 1
ATOM 1485 O O . GLU A 1 184 ? 3.853 -1.320 -13.585 1.00 87.56 184 GLU A O 1
ATOM 1490 N N . ALA A 1 185 ? 5.666 -2.252 -12.650 1.00 88.31 185 ALA A N 1
ATOM 1491 C CA . ALA A 1 185 ? 4.945 -3.334 -11.986 1.00 88.31 185 ALA A CA 1
ATOM 1492 C C . ALA A 1 185 ? 3.913 -2.822 -10.969 1.00 88.31 185 ALA A C 1
ATOM 1494 O O . ALA A 1 185 ? 2.771 -3.285 -10.963 1.00 88.31 185 ALA A O 1
ATOM 1495 N N . LEU A 1 186 ? 4.278 -1.850 -10.123 1.00 91.38 186 LEU A N 1
ATOM 1496 C CA . LEU A 1 186 ? 3.342 -1.258 -9.163 1.00 91.38 186 LEU A CA 1
ATOM 1497 C C . LEU A 1 186 ? 2.225 -0.484 -9.874 1.00 91.38 186 LEU A C 1
ATOM 1499 O O . LEU A 1 186 ? 1.062 -0.606 -9.490 1.00 91.38 186 LEU A O 1
ATOM 1503 N N . PHE A 1 187 ? 2.563 0.268 -10.925 1.00 91.62 187 PHE A N 1
ATOM 1504 C CA . PHE A 1 187 ? 1.593 0.984 -11.748 1.00 91.62 187 PHE A CA 1
ATOM 1505 C C . PHE A 1 187 ? 0.586 0.010 -12.372 1.00 91.62 187 PHE A C 1
ATOM 1507 O O . PHE A 1 187 ? -0.611 0.150 -12.143 1.00 91.62 187 PHE A O 1
ATOM 1514 N N . LYS A 1 188 ? 1.053 -1.050 -13.046 1.00 90.75 188 LYS A N 1
ATOM 1515 C CA . LYS A 1 188 ? 0.200 -2.104 -13.626 1.00 90.75 188 LYS A CA 1
ATOM 1516 C C . LYS A 1 188 ? -0.671 -2.788 -12.566 1.00 90.75 188 LYS A C 1
ATOM 1518 O O . LYS A 1 188 ? -1.865 -3.012 -12.778 1.00 90.75 188 LYS A O 1
ATOM 1523 N N . ALA A 1 189 ? -0.109 -3.080 -11.392 1.00 92.81 189 ALA A N 1
ATOM 1524 C CA . ALA A 1 189 ? -0.835 -3.721 -10.299 1.00 92.81 189 ALA A CA 1
ATOM 1525 C C . ALA A 1 189 ? -1.961 -2.843 -9.726 1.00 92.81 189 ALA A C 1
ATOM 1527 O O . ALA A 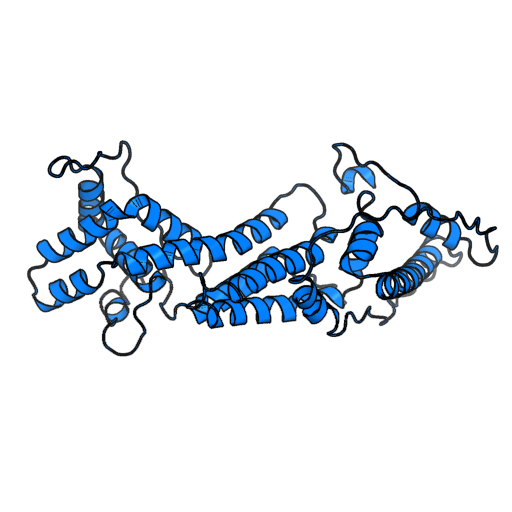1 189 ? -2.992 -3.378 -9.315 1.00 92.81 189 ALA A O 1
ATOM 1528 N N . TRP A 1 190 ? -1.782 -1.524 -9.665 1.00 95.25 190 TRP A N 1
ATOM 1529 C CA . TRP A 1 190 ? -2.819 -0.596 -9.206 1.00 95.25 190 TRP A CA 1
ATOM 1530 C C . TRP A 1 190 ? -3.827 -0.248 -10.304 1.00 95.25 190 TRP A C 1
ATOM 1532 O O . TRP A 1 190 ? -5.020 -0.222 -10.010 1.00 95.25 190 TRP A O 1
ATOM 1542 N N . SER A 1 191 ? -3.398 -0.081 -11.556 1.00 93.75 191 SER A N 1
ATOM 1543 C CA . SER A 1 191 ? -4.294 0.174 -12.694 1.00 93.75 191 SER A CA 1
ATOM 1544 C C . SER A 1 191 ? -5.268 -0.980 -12.928 1.00 93.75 191 SER A C 1
ATOM 1546 O O . SER A 1 191 ? -6.475 -0.762 -12.940 1.00 93.75 191 SER A O 1
ATOM 1548 N N . SER A 1 192 ? -4.778 -2.224 -12.965 1.00 93.69 192 SER A N 1
ATOM 1549 C CA . SER A 1 192 ? -5.648 -3.408 -13.103 1.00 93.69 192 SER A CA 1
ATOM 1550 C C . SER A 1 192 ? -6.672 -3.540 -11.969 1.00 93.69 192 SER A C 1
ATOM 1552 O O . SER A 1 192 ? -7.786 -4.018 -12.164 1.00 93.69 192 SER A O 1
ATOM 1554 N N . ARG A 1 193 ? -6.326 -3.089 -10.757 1.00 94.38 193 ARG A N 1
ATOM 1555 C CA . ARG A 1 193 ? -7.260 -3.070 -9.623 1.00 94.38 193 ARG A CA 1
ATOM 1556 C C . ARG A 1 193 ? -8.262 -1.933 -9.716 1.00 94.38 193 ARG A C 1
ATOM 1558 O O . ARG A 1 193 ? -9.400 -2.140 -9.323 1.00 94.38 193 ARG A O 1
ATOM 1565 N N . LYS A 1 194 ? -7.865 -0.782 -10.258 1.00 94.38 194 LYS A N 1
ATOM 1566 C CA . LYS A 1 194 ? -8.757 0.356 -10.503 1.00 94.38 194 LYS A CA 1
ATOM 1567 C C . LYS A 1 194 ? -9.871 -0.004 -11.492 1.00 94.38 194 LYS A C 1
ATOM 1569 O O . LYS A 1 194 ? -10.987 0.472 -11.340 1.00 94.38 194 LYS A O 1
ATOM 1574 N N . GLU A 1 195 ? -9.581 -0.857 -12.470 1.00 92.94 195 GLU A N 1
ATOM 1575 C CA . GLU A 1 195 ? -10.560 -1.343 -13.455 1.00 92.94 195 GLU A CA 1
ATOM 1576 C C . GLU A 1 195 ? -11.457 -2.469 -12.921 1.00 92.94 195 GLU A C 1
ATOM 1578 O O . GLU A 1 195 ? -12.516 -2.758 -13.478 1.00 92.94 195 GLU A O 1
ATOM 1583 N N . SER A 1 196 ? -11.063 -3.110 -11.821 1.00 94.00 196 SER A N 1
ATOM 1584 C CA . SER A 1 196 ? -11.832 -4.193 -11.221 1.00 94.00 196 SER A CA 1
ATOM 1585 C C . SER A 1 196 ? -13.011 -3.656 -10.410 1.00 94.00 196 SER A C 1
ATOM 1587 O O . SER A 1 196 ? -12.841 -2.871 -9.478 1.00 94.00 196 SER A O 1
ATOM 1589 N N . THR A 1 197 ? -14.207 -4.191 -10.667 1.00 94.50 197 THR A N 1
ATOM 1590 C CA . THR A 1 197 ? -15.433 -3.878 -9.907 1.00 94.50 197 THR A CA 1
ATOM 1591 C C . THR A 1 197 ? -15.301 -4.141 -8.405 1.00 94.50 197 THR A C 1
ATOM 1593 O O . THR A 1 197 ? -15.974 -3.497 -7.607 1.00 94.50 197 THR A O 1
ATOM 1596 N N . LYS A 1 198 ? -14.391 -5.039 -8.003 1.00 95.12 198 LYS A N 1
ATOM 1597 C CA . LYS A 1 198 ? -14.070 -5.333 -6.600 1.00 95.12 198 LYS A CA 1
ATOM 1598 C C . LYS A 1 198 ? -13.536 -4.118 -5.832 1.00 95.12 198 LYS A C 1
ATOM 1600 O O . LYS A 1 198 ? -13.689 -4.066 -4.617 1.00 95.12 198 LYS A O 1
ATOM 1605 N N . TYR A 1 199 ? -12.875 -3.184 -6.513 1.00 95.06 199 TYR A N 1
ATOM 1606 C CA . TYR A 1 199 ? -12.258 -2.005 -5.903 1.00 95.06 199 TYR A CA 1
ATOM 1607 C C . TYR A 1 199 ? -12.901 -0.703 -6.399 1.00 95.06 199 TYR A C 1
ATOM 1609 O O . TYR A 1 199 ? -12.245 0.337 -6.392 1.00 95.06 199 TYR A O 1
ATOM 1617 N N . ALA A 1 200 ? -14.171 -0.753 -6.819 1.00 92.88 200 ALA A N 1
ATOM 1618 C CA . ALA A 1 200 ? -14.895 0.405 -7.345 1.00 92.88 200 ALA A CA 1
ATOM 1619 C C . ALA A 1 200 ? -14.899 1.598 -6.371 1.00 92.88 200 ALA A C 1
ATOM 1621 O O . ALA A 1 200 ? -14.721 2.733 -6.798 1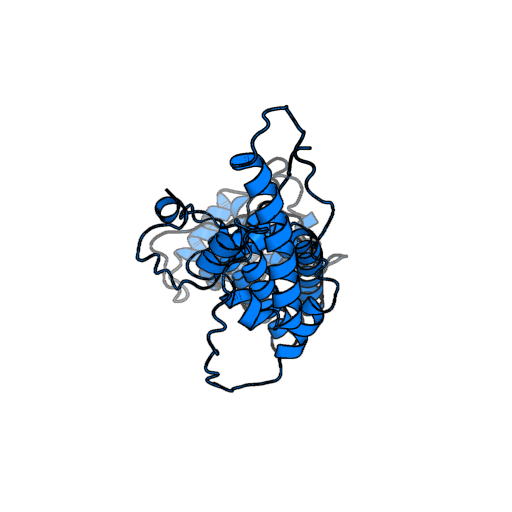.00 92.88 200 ALA A O 1
ATOM 1622 N N . ASP A 1 201 ? -14.984 1.342 -5.064 1.00 90.75 201 ASP A N 1
ATOM 1623 C CA . ASP A 1 201 ? -14.962 2.394 -4.037 1.00 90.75 201 ASP A CA 1
ATOM 1624 C C . ASP A 1 201 ? -13.564 3.007 -3.815 1.00 90.75 201 ASP A C 1
ATOM 1626 O O . ASP A 1 201 ? -13.418 4.032 -3.154 1.00 90.75 201 ASP A O 1
ATOM 1630 N N . PHE A 1 202 ? -12.513 2.404 -4.380 1.00 94.44 202 PHE A N 1
ATOM 1631 C CA . PHE A 1 202 ? -11.123 2.845 -4.233 1.00 94.44 202 PHE A CA 1
ATOM 1632 C C . PHE A 1 202 ? -10.565 3.499 -5.506 1.00 94.44 202 PHE A C 1
ATOM 1634 O O . PHE A 1 202 ? -9.357 3.737 -5.583 1.00 94.44 202 PHE A O 1
ATOM 1641 N N . THR A 1 203 ? -11.390 3.796 -6.516 1.00 94.69 203 THR A N 1
ATO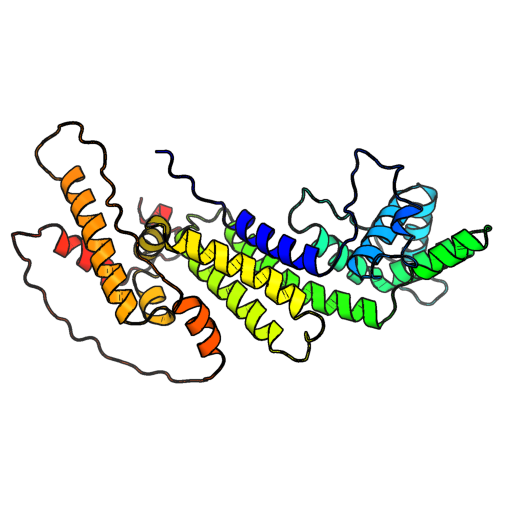M 1642 C CA . THR A 1 203 ? -10.917 4.316 -7.814 1.00 94.69 203 THR A CA 1
ATOM 1643 C C . THR A 1 203 ? -10.172 5.639 -7.689 1.00 94.69 203 THR A C 1
ATOM 1645 O O . THR A 1 203 ? -9.086 5.781 -8.252 1.00 94.69 203 THR A O 1
ATOM 1648 N N . ASP A 1 204 ? -10.710 6.584 -6.918 1.00 93.62 204 ASP A N 1
ATOM 1649 C CA . ASP A 1 204 ? -10.105 7.908 -6.716 1.00 93.62 204 ASP A CA 1
ATOM 1650 C C . ASP A 1 204 ? -8.813 7.810 -5.897 1.00 93.62 204 ASP A C 1
ATOM 1652 O O . ASP A 1 204 ? -7.824 8.505 -6.147 1.00 93.62 204 ASP A O 1
ATOM 1656 N N . VAL A 1 205 ? -8.801 6.881 -4.941 1.00 93.88 205 VAL A N 1
ATOM 1657 C CA . VAL A 1 205 ? -7.653 6.588 -4.083 1.00 93.88 205 VAL A CA 1
ATOM 1658 C C . VAL A 1 205 ? -6.504 5.993 -4.904 1.00 93.88 205 VAL A C 1
ATOM 1660 O O . VAL A 1 205 ? -5.351 6.425 -4.791 1.00 93.88 205 VAL A O 1
ATOM 1663 N N . LEU A 1 206 ? -6.820 5.035 -5.779 1.00 96.00 206 LEU A N 1
ATOM 1664 C CA . LEU A 1 206 ? -5.879 4.439 -6.723 1.00 96.00 206 LEU A CA 1
ATOM 1665 C C . LEU A 1 206 ? -5.365 5.476 -7.721 1.00 96.00 206 LEU A C 1
ATOM 1667 O O . LEU A 1 206 ? -4.159 5.533 -7.950 1.00 96.00 206 LEU A O 1
ATOM 1671 N N . GLU A 1 207 ? -6.232 6.341 -8.250 1.00 95.56 207 GLU A N 1
ATOM 1672 C CA . GLU A 1 207 ? -5.841 7.420 -9.163 1.00 95.56 207 GLU A CA 1
ATOM 1673 C C . GLU A 1 207 ? -4.820 8.374 -8.524 1.00 95.56 207 GLU A C 1
ATOM 1675 O O . GLU A 1 207 ? -3.792 8.692 -9.128 1.00 95.56 207 GLU A O 1
ATOM 1680 N N . ALA A 1 208 ? -5.033 8.776 -7.267 1.00 95.75 208 ALA A N 1
ATOM 1681 C CA . ALA A 1 208 ? -4.094 9.632 -6.543 1.00 95.75 208 ALA A CA 1
ATOM 1682 C C . ALA A 1 208 ? -2.701 8.988 -6.397 1.00 95.75 208 ALA A C 1
ATOM 1684 O O . ALA A 1 208 ? -1.670 9.657 -6.556 1.00 95.75 208 ALA A O 1
ATOM 1685 N N . GLY A 1 209 ? -2.663 7.683 -6.118 1.00 94.88 209 GLY A N 1
ATOM 1686 C CA . GLY A 1 209 ? -1.434 6.897 -6.060 1.00 94.88 209 GLY A CA 1
ATOM 1687 C C . GLY A 1 209 ? -0.748 6.766 -7.426 1.00 94.88 209 GLY A C 1
ATOM 1688 O O . GLY A 1 209 ? 0.444 7.064 -7.552 1.00 94.88 209 GLY A O 1
ATOM 1689 N N . LEU A 1 210 ? -1.505 6.382 -8.457 1.00 94.19 210 LEU A N 1
ATOM 1690 C CA . LEU A 1 210 ? -1.042 6.205 -9.838 1.00 94.19 210 LEU A CA 1
ATOM 1691 C C . LEU A 1 210 ? -0.461 7.497 -10.415 1.00 94.19 210 LEU A C 1
ATOM 1693 O O . LEU A 1 210 ? 0.643 7.482 -10.961 1.00 94.19 210 LEU A O 1
ATOM 1697 N N . SER A 1 211 ? -1.130 8.633 -10.208 1.00 93.00 211 SER A N 1
ATOM 1698 C CA . SER A 1 211 ? -0.641 9.954 -10.618 1.00 93.00 211 SER A CA 1
ATOM 1699 C C . SER A 1 211 ? 0.729 10.271 -10.006 1.00 93.00 211 SER A C 1
ATOM 1701 O O . SER A 1 211 ? 1.630 10.807 -10.665 1.00 93.00 211 SER A O 1
ATOM 1703 N N . LYS A 1 212 ? 0.943 9.883 -8.741 1.00 92.56 212 LYS A N 1
ATOM 1704 C CA . LYS A 1 212 ? 2.236 10.054 -8.074 1.00 92.56 212 LYS A CA 1
ATOM 1705 C C . LYS A 1 212 ? 3.310 9.169 -8.700 1.00 92.56 212 LYS A C 1
ATOM 1707 O O . LYS A 1 212 ? 4.407 9.667 -8.952 1.00 92.56 212 LYS A O 1
ATOM 1712 N N . ILE A 1 213 ? 3.001 7.899 -8.961 1.00 91.19 213 ILE A N 1
ATOM 1713 C CA . ILE A 1 213 ? 3.920 6.957 -9.612 1.00 91.19 213 ILE A CA 1
ATOM 1714 C C . ILE A 1 213 ? 4.307 7.482 -10.994 1.00 91.19 213 ILE A C 1
ATOM 1716 O O . ILE A 1 213 ? 5.498 7.615 -11.259 1.00 91.19 213 ILE A O 1
ATOM 1720 N N . ALA A 1 214 ? 3.336 7.881 -11.817 1.00 88.50 214 ALA A N 1
ATOM 1721 C CA . ALA A 1 214 ? 3.558 8.419 -13.158 1.00 88.50 214 ALA A CA 1
ATOM 1722 C C . ALA A 1 214 ? 4.518 9.617 -13.150 1.00 88.50 214 ALA A C 1
ATOM 1724 O O . ALA A 1 214 ? 5.526 9.633 -13.858 1.00 88.50 214 ALA A O 1
ATOM 1725 N N . LYS A 1 215 ? 4.277 10.579 -12.251 1.00 87.50 215 LYS A N 1
ATOM 1726 C CA . LYS A 1 215 ? 5.150 11.745 -12.073 1.00 87.50 215 LYS A CA 1
ATOM 1727 C C . LYS A 1 215 ? 6.586 11.362 -11.720 1.00 87.50 215 LYS A C 1
ATOM 1729 O O . LYS A 1 215 ? 7.527 12.027 -12.150 1.00 87.50 215 LYS A O 1
ATOM 1734 N N . TYR A 1 216 ? 6.788 10.367 -10.859 1.00 85.56 216 TYR A N 1
ATOM 1735 C CA . TYR A 1 216 ? 8.142 9.951 -10.489 1.00 85.56 216 TYR A CA 1
ATOM 1736 C C . TYR A 1 216 ? 8.786 9.047 -11.530 1.00 85.56 216 TYR A C 1
ATOM 1738 O O . TYR A 1 216 ? 9.999 9.137 -11.698 1.00 85.56 216 TYR A O 1
ATOM 1746 N N . TYR A 1 217 ? 8.005 8.252 -12.254 1.00 85.19 217 TYR A N 1
ATOM 1747 C CA . TYR A 1 217 ? 8.472 7.482 -13.395 1.00 85.19 217 TYR A CA 1
ATOM 1748 C C . TYR A 1 217 ? 9.083 8.407 -14.450 1.00 85.19 217 TYR A C 1
ATOM 1750 O O . TYR A 1 217 ? 10.254 8.244 -14.768 1.00 85.19 217 TYR A O 1
ATOM 1758 N N . GLU A 1 218 ? 8.372 9.459 -14.867 1.00 81.25 218 GLU A N 1
ATOM 1759 C CA . GLU A 1 218 ? 8.874 10.454 -15.830 1.00 81.25 218 GLU A CA 1
ATOM 1760 C C . GLU A 1 218 ? 10.186 11.115 -15.359 1.00 81.25 218 GLU A C 1
ATOM 1762 O O . GLU A 1 218 ? 11.149 11.302 -16.102 1.00 81.25 218 GLU A O 1
ATOM 1767 N N . ARG A 1 219 ? 10.285 11.438 -14.067 1.00 80.50 219 ARG A N 1
ATOM 1768 C CA . ARG A 1 219 ? 11.507 12.045 -13.514 1.00 80.50 219 ARG A CA 1
ATOM 1769 C C . ARG A 1 219 ? 12.680 11.075 -13.456 1.00 80.50 219 ARG A C 1
ATOM 1771 O O . ARG A 1 219 ? 13.817 11.512 -13.606 1.00 80.50 219 ARG A O 1
ATOM 1778 N N . THR A 1 220 ? 12.416 9.804 -13.187 1.00 78.56 220 THR A N 1
ATOM 1779 C CA . THR A 1 220 ? 13.427 8.743 -13.141 1.00 78.56 220 THR A CA 1
ATOM 1780 C C . THR A 1 220 ? 13.896 8.396 -14.550 1.00 78.56 220 THR A C 1
ATOM 1782 O O . THR A 1 220 ? 15.096 8.267 -14.781 1.00 78.56 220 THR A O 1
ATOM 1785 N N . SER A 1 221 ? 12.966 8.327 -15.501 1.00 72.25 221 SER A N 1
ATOM 1786 C CA . SER A 1 221 ? 13.207 7.945 -16.889 1.00 72.25 221 SER A CA 1
ATOM 1787 C C . SER A 1 221 ? 14.041 8.977 -17.658 1.00 72.25 221 SER A C 1
ATOM 1789 O O . SER A 1 221 ? 14.857 8.611 -18.494 1.00 72.25 221 SER A O 1
ATOM 1791 N N . THR A 1 222 ? 13.947 10.264 -17.297 1.00 69.81 222 THR A N 1
ATOM 1792 C CA . THR A 1 222 ? 14.824 11.321 -17.849 1.00 69.81 222 THR A CA 1
ATOM 1793 C C . THR A 1 222 ? 16.289 11.242 -17.397 1.00 69.81 222 THR A C 1
ATOM 1795 O O . THR A 1 222 ? 17.126 12.005 -17.891 1.00 69.81 222 THR A O 1
ATOM 1798 N N . SER A 1 223 ? 16.625 10.374 -16.436 1.00 76.56 223 SER A N 1
ATOM 1799 C CA . SER A 1 223 ? 18.000 10.180 -15.980 1.00 76.56 223 SER A CA 1
ATOM 1800 C C . SER A 1 223 ? 18.652 9.003 -16.696 1.00 76.56 223 SER A C 1
ATOM 1802 O O . SER A 1 223 ? 18.264 7.852 -16.506 1.00 76.56 223 SER A O 1
ATOM 1804 N N . ASN A 1 224 ? 19.731 9.291 -17.427 1.00 80.06 224 ASN A N 1
ATOM 1805 C CA . ASN A 1 224 ? 20.525 8.278 -18.125 1.00 80.06 224 ASN A CA 1
ATOM 1806 C C . ASN A 1 224 ? 21.020 7.166 -17.186 1.00 80.06 224 ASN A C 1
ATOM 1808 O O . ASN A 1 224 ? 21.176 6.035 -17.619 1.00 80.06 224 ASN A O 1
ATOM 1812 N N . ALA A 1 225 ? 21.238 7.456 -15.900 1.00 83.62 225 ALA A N 1
ATOM 1813 C CA . ALA A 1 225 ? 21.812 6.491 -14.967 1.00 83.62 225 ALA A CA 1
ATOM 1814 C C . ALA A 1 225 ? 20.946 5.240 -14.771 1.00 83.62 225 ALA A C 1
ATOM 1816 O O . ALA A 1 225 ? 21.496 4.151 -14.685 1.00 83.62 225 ALA A O 1
ATOM 1817 N N . HIS A 1 226 ? 19.615 5.371 -14.736 1.00 82.00 226 HIS A N 1
ATOM 1818 C CA . HIS A 1 226 ? 18.734 4.209 -14.570 1.00 82.00 226 HIS A CA 1
ATOM 1819 C C . HIS A 1 226 ? 18.746 3.318 -15.811 1.00 82.00 226 HIS A C 1
ATOM 1821 O O . HIS A 1 226 ? 18.846 2.103 -15.688 1.00 82.00 226 HIS A O 1
ATOM 1827 N N . ILE A 1 227 ? 18.717 3.928 -16.995 1.00 83.19 227 ILE A N 1
ATOM 1828 C CA . ILE A 1 227 ? 18.728 3.205 -18.270 1.00 83.19 227 ILE A CA 1
ATOM 1829 C C . ILE A 1 227 ? 20.089 2.538 -18.486 1.00 83.19 227 ILE A C 1
ATOM 1831 O O . ILE A 1 227 ? 20.151 1.352 -18.781 1.00 83.19 227 ILE A O 1
ATOM 1835 N N . ILE A 1 228 ? 21.190 3.255 -18.246 1.00 87.00 228 ILE A N 1
ATOM 1836 C CA . ILE A 1 228 ? 22.537 2.678 -18.317 1.00 87.00 228 ILE A CA 1
ATOM 1837 C C . ILE A 1 228 ? 22.715 1.568 -17.273 1.00 87.00 228 ILE A C 1
ATOM 1839 O O . ILE A 1 228 ? 23.280 0.533 -17.602 1.00 87.00 228 ILE A O 1
ATOM 1843 N N . ALA A 1 229 ? 22.194 1.719 -16.051 1.00 88.00 229 ALA A N 1
ATOM 1844 C CA . ALA A 1 229 ? 22.240 0.652 -15.050 1.00 88.00 229 ALA A CA 1
ATOM 1845 C C . ALA A 1 229 ? 21.483 -0.609 -15.498 1.00 88.00 229 ALA A C 1
ATOM 1847 O O . ALA A 1 229 ? 21.949 -1.705 -15.214 1.00 88.00 229 ALA A O 1
ATOM 1848 N N . MET A 1 230 ? 20.357 -0.468 -16.208 1.00 86.69 230 MET A N 1
ATOM 1849 C CA . MET A 1 230 ? 19.649 -1.603 -16.817 1.00 86.69 230 MET A CA 1
ATOM 1850 C C . MET A 1 230 ? 20.492 -2.295 -17.890 1.00 86.69 230 MET A C 1
ATOM 1852 O O . MET A 1 230 ? 20.538 -3.518 -17.928 1.00 86.69 230 MET A O 1
ATOM 1856 N N . LEU A 1 231 ? 21.198 -1.527 -18.725 1.00 88.06 231 LEU A N 1
ATOM 1857 C CA . LEU A 1 231 ? 22.078 -2.095 -19.749 1.00 88.06 231 LEU A CA 1
ATOM 1858 C C . LEU A 1 231 ? 23.294 -2.805 -19.153 1.00 88.06 231 LEU A C 1
ATOM 1860 O O . LEU A 1 231 ? 23.726 -3.806 -19.708 1.00 88.06 231 LEU A O 1
ATOM 1864 N N . LEU A 1 232 ? 23.833 -2.285 -18.047 1.00 87.50 232 LEU A N 1
ATOM 1865 C CA . LEU A 1 232 ? 24.977 -2.844 -17.321 1.00 87.50 232 LEU A CA 1
ATOM 1866 C C . LEU A 1 232 ? 24.615 -4.042 -16.432 1.00 87.50 232 LEU A C 1
ATOM 1868 O O . LEU A 1 232 ? 25.500 -4.588 -15.771 1.00 87.50 232 LEU A O 1
ATOM 1872 N N . ASP A 1 233 ? 23.344 -4.439 -16.373 1.00 85.88 233 ASP A N 1
ATOM 1873 C CA . ASP A 1 233 ? 22.952 -5.703 -15.763 1.00 85.88 233 ASP A CA 1
ATOM 1874 C C . ASP A 1 233 ? 23.274 -6.847 -16.742 1.00 85.88 233 ASP A C 1
ATOM 1876 O O . ASP A 1 233 ? 22.570 -7.003 -17.743 1.00 85.88 233 ASP A O 1
ATOM 1880 N N . PRO A 1 234 ? 24.302 -7.674 -16.476 1.00 82.81 234 PRO A N 1
ATOM 1881 C CA . PRO A 1 234 ? 24.702 -8.758 -17.372 1.00 82.81 234 PRO A CA 1
ATOM 1882 C C . PRO A 1 234 ? 23.616 -9.826 -17.587 1.00 82.81 234 PRO A C 1
ATOM 1884 O O . PRO A 1 234 ? 23.648 -10.514 -18.609 1.00 82.81 234 PRO A O 1
ATOM 1887 N N . ALA A 1 235 ? 22.646 -9.962 -16.674 1.00 81.38 235 ALA A N 1
ATOM 1888 C CA . ALA A 1 235 ? 21.552 -10.923 -16.808 1.00 81.38 235 ALA A CA 1
ATOM 1889 C C . ALA A 1 235 ? 20.426 -10.417 -17.723 1.00 81.38 235 ALA A C 1
ATOM 1891 O O . ALA A 1 235 ? 19.771 -11.220 -18.389 1.00 81.38 235 ALA A O 1
ATOM 1892 N N . GLN A 1 236 ? 20.185 -9.103 -17.744 1.00 78.00 236 GLN A N 1
ATOM 1893 C CA . GLN A 1 236 ? 19.049 -8.502 -18.447 1.00 78.00 236 GLN A CA 1
ATOM 1894 C C . GLN A 1 236 ? 19.469 -7.740 -19.704 1.00 78.00 236 GLN A C 1
ATOM 1896 O O . GLN A 1 236 ? 18.842 -7.917 -20.745 1.00 78.00 236 GLN A O 1
ATOM 1901 N N . LYS A 1 237 ? 20.520 -6.914 -19.647 1.00 86.00 237 LYS A N 1
ATOM 1902 C CA . LYS A 1 237 ? 21.016 -6.072 -20.750 1.00 86.00 237 LYS A CA 1
ATOM 1903 C C . LYS A 1 237 ? 19.868 -5.377 -21.500 1.00 86.00 237 LYS A C 1
ATOM 1905 O O . LYS A 1 237 ? 19.163 -4.534 -20.952 1.00 86.00 237 LYS A O 1
ATOM 1910 N N . LEU A 1 238 ? 19.657 -5.758 -22.762 1.00 84.88 238 LEU A N 1
ATOM 1911 C CA . LEU A 1 238 ? 18.606 -5.235 -23.635 1.00 84.88 238 LEU A CA 1
ATOM 1912 C C . LEU A 1 238 ? 17.264 -5.968 -23.497 1.00 84.88 238 LEU A C 1
ATOM 1914 O O . LEU A 1 238 ? 16.267 -5.467 -24.004 1.00 84.88 238 LEU A O 1
ATOM 1918 N N . SER A 1 239 ? 17.219 -7.122 -22.823 1.00 83.19 239 SER A N 1
ATOM 1919 C CA . SER A 1 239 ? 16.046 -8.003 -22.723 1.00 83.19 239 SER A CA 1
ATOM 1920 C C . SER A 1 239 ? 14.817 -7.257 -22.213 1.00 83.19 239 SER A C 1
ATOM 1922 O O . SER A 1 239 ? 13.797 -7.217 -22.890 1.00 83.19 239 SER A O 1
ATOM 1924 N N . TYR A 1 240 ? 14.935 -6.559 -21.078 1.00 80.94 240 TYR A N 1
ATOM 1925 C CA . TYR A 1 240 ? 13.809 -5.812 -20.511 1.00 80.94 240 TYR A CA 1
ATOM 1926 C C . TYR A 1 240 ? 13.278 -4.733 -21.465 1.00 80.94 240 TYR A C 1
ATOM 1928 O O . TYR A 1 240 ? 12.073 -4.530 -21.596 1.00 80.94 240 TYR A O 1
ATOM 1936 N N . ILE A 1 241 ? 14.187 -4.023 -22.131 1.00 82.38 241 ILE A N 1
ATOM 1937 C CA . ILE A 1 241 ? 13.829 -2.930 -23.036 1.00 82.38 241 ILE A CA 1
ATOM 1938 C C . ILE A 1 241 ? 13.162 -3.499 -24.285 1.00 82.38 241 ILE A C 1
ATOM 1940 O O . ILE A 1 241 ? 12.087 -3.048 -24.660 1.00 82.38 241 ILE A O 1
ATOM 1944 N N . ARG A 1 242 ? 13.728 -4.555 -24.866 1.00 83.31 242 ARG A N 1
ATOM 1945 C CA . ARG A 1 242 ? 13.142 -5.248 -26.012 1.00 83.31 242 ARG A CA 1
ATOM 1946 C C . ARG A 1 242 ? 11.728 -5.745 -25.707 1.00 83.31 242 ARG A C 1
ATOM 1948 O O . ARG A 1 242 ? 10.817 -5.452 -26.471 1.00 83.31 242 ARG A O 1
ATOM 1955 N N . THR A 1 243 ? 11.540 -6.424 -24.576 1.00 81.81 243 THR A N 1
ATOM 1956 C CA . THR A 1 243 ? 10.252 -7.028 -24.209 1.00 81.81 243 THR A CA 1
ATOM 1957 C C . THR A 1 243 ? 9.180 -5.992 -23.882 1.00 81.81 243 THR A C 1
ATOM 1959 O O . THR A 1 243 ? 8.048 -6.148 -24.314 1.00 81.81 243 THR A O 1
ATOM 1962 N N . TYR A 1 244 ? 9.511 -4.940 -23.124 1.00 79.38 244 TYR A N 1
ATOM 1963 C CA . TYR A 1 244 ? 8.497 -4.033 -22.560 1.00 79.38 244 TYR A CA 1
ATOM 1964 C C . TYR A 1 244 ? 8.499 -2.618 -23.157 1.00 79.38 244 TYR A C 1
ATOM 1966 O O . TYR A 1 244 ? 7.719 -1.773 -22.721 1.00 79.38 244 TYR A O 1
ATOM 1974 N N . TRP A 1 245 ? 9.453 -2.273 -24.026 1.00 79.12 245 TRP A N 1
ATOM 1975 C CA . TRP A 1 245 ? 9.598 -0.926 -24.605 1.00 79.12 245 TRP A CA 1
ATOM 1976 C C . TRP A 1 245 ? 9.504 -0.960 -26.137 1.00 79.12 245 TRP A C 1
ATOM 1978 O O . TRP A 1 245 ? 9.269 0.082 -26.742 1.00 79.12 245 TRP A O 1
ATOM 1988 N N . GLY A 1 246 ? 9.638 -2.138 -26.753 1.00 80.25 246 GLY A N 1
ATOM 1989 C CA . GLY A 1 246 ? 9.572 -2.312 -28.200 1.00 80.25 246 GLY A CA 1
ATOM 1990 C C . GLY A 1 246 ? 10.850 -1.887 -28.929 1.00 80.25 246 GLY A C 1
ATOM 1991 O O . GLY A 1 246 ? 11.764 -1.285 -28.361 1.00 80.25 246 GLY A O 1
ATOM 1992 N N . GLU A 1 247 ? 10.909 -2.217 -30.219 1.00 79.38 247 GLU A N 1
ATOM 1993 C CA . GLU A 1 247 ? 12.114 -2.056 -31.046 1.00 79.38 247 GLU A CA 1
ATOM 1994 C C . GLU A 1 247 ? 12.479 -0.586 -31.329 1.00 79.38 247 GLU A C 1
ATOM 1996 O O . GLU A 1 247 ? 13.658 -0.253 -31.425 1.00 79.38 247 GLU A O 1
ATOM 2001 N N . GLU A 1 248 ? 11.496 0.319 -31.404 1.00 78.38 248 GLU A N 1
ATOM 2002 C CA . GLU A 1 248 ? 11.745 1.751 -31.635 1.00 78.38 248 GLU A CA 1
ATOM 2003 C C . GLU A 1 248 ? 12.513 2.385 -30.464 1.00 78.38 248 GLU A C 1
ATOM 2005 O O . GLU A 1 248 ? 13.595 2.946 -30.648 1.00 78.38 248 GLU A O 1
ATOM 2010 N N . LEU A 1 249 ? 12.012 2.215 -29.235 1.00 78.56 249 LEU A N 1
ATOM 2011 C CA . LEU A 1 249 ? 12.691 2.705 -28.032 1.00 78.56 249 LEU A CA 1
ATOM 2012 C C . LEU A 1 249 ? 13.993 1.950 -27.762 1.00 78.56 249 LEU A C 1
ATOM 2014 O O . LEU A 1 249 ? 14.936 2.537 -27.230 1.00 78.56 249 LEU A O 1
ATOM 2018 N N . LEU A 1 250 ? 14.077 0.667 -28.125 1.00 82.94 250 LEU A N 1
ATOM 2019 C CA . LEU A 1 250 ? 15.328 -0.079 -28.046 1.00 82.94 250 LEU A CA 1
ATOM 2020 C C . LEU A 1 250 ? 16.415 0.584 -28.900 1.00 82.94 250 LEU A C 1
ATOM 2022 O O . LEU A 1 250 ? 17.525 0.790 -28.406 1.00 82.94 250 LEU A O 1
ATOM 2026 N N . ALA A 1 251 ? 16.097 0.959 -30.141 1.00 83.44 251 ALA A N 1
ATOM 2027 C CA . ALA A 1 251 ? 17.033 1.638 -31.030 1.00 83.44 251 ALA A CA 1
ATOM 2028 C C . ALA A 1 251 ? 17.491 2.989 -30.455 1.00 83.44 251 ALA A C 1
ATOM 2030 O O . ALA A 1 251 ? 18.692 3.267 -30.434 1.00 83.44 251 ALA A O 1
ATOM 2031 N N . GLU A 1 252 ? 16.566 3.791 -29.916 1.00 82.81 252 GLU A N 1
ATOM 2032 C CA . GLU A 1 252 ? 16.904 5.057 -29.252 1.00 82.81 252 GLU A CA 1
ATOM 2033 C C . GLU A 1 252 ? 17.811 4.853 -28.031 1.00 82.81 252 GLU A C 1
ATOM 2035 O O . GLU A 1 252 ? 18.801 5.570 -27.857 1.00 82.81 252 GLU A O 1
ATOM 2040 N N . VAL A 1 253 ? 17.503 3.862 -27.186 1.00 84.56 253 VAL A N 1
ATOM 2041 C CA . VAL A 1 253 ? 18.303 3.545 -25.996 1.00 84.56 253 VAL A CA 1
ATOM 2042 C C . VAL A 1 253 ? 19.707 3.103 -26.391 1.00 84.56 253 VAL A C 1
ATOM 2044 O O . VAL A 1 253 ? 20.673 3.584 -25.796 1.00 84.56 253 VAL A O 1
ATOM 2047 N N . VAL A 1 254 ? 19.837 2.209 -27.375 1.00 85.81 254 VAL A N 1
ATOM 2048 C CA . VAL A 1 254 ? 21.137 1.714 -27.848 1.00 85.81 254 VAL A CA 1
ATOM 2049 C C . VAL A 1 254 ? 21.959 2.865 -28.415 1.00 85.81 254 VAL A C 1
ATOM 2051 O O . VAL A 1 254 ? 23.084 3.072 -27.964 1.00 85.81 254 VAL A O 1
ATOM 2054 N N . GLN A 1 255 ? 21.385 3.677 -29.306 1.00 85.19 255 GLN A N 1
ATOM 2055 C CA . GLN A 1 255 ? 22.072 4.832 -29.887 1.00 85.19 255 GLN A CA 1
ATOM 2056 C C . GLN A 1 255 ? 22.539 5.816 -28.807 1.00 85.19 255 GLN A C 1
ATOM 2058 O O . GLN A 1 255 ? 23.659 6.329 -28.847 1.00 85.19 255 GLN A O 1
ATOM 2063 N N . HIS A 1 256 ? 21.694 6.081 -27.815 1.00 83.56 256 HIS A N 1
ATOM 2064 C CA . HIS A 1 256 ? 22.031 6.984 -26.723 1.00 83.56 256 HIS A CA 1
ATOM 2065 C C . HIS A 1 256 ? 23.114 6.413 -25.797 1.00 83.56 256 HIS A C 1
ATOM 2067 O O . HIS A 1 256 ? 24.025 7.128 -25.373 1.00 83.56 256 HIS A O 1
ATOM 2073 N N . ALA A 1 257 ? 23.054 5.115 -25.504 1.00 86.94 257 ALA A N 1
ATOM 2074 C CA . ALA A 1 257 ? 24.060 4.423 -24.709 1.00 86.94 257 ALA A CA 1
ATOM 2075 C C . ALA A 1 257 ? 25.415 4.339 -25.429 1.00 86.94 257 ALA A C 1
ATOM 2077 O O . ALA A 1 257 ? 26.446 4.515 -24.779 1.00 86.94 257 ALA A O 1
ATOM 2078 N N . GLU A 1 258 ? 25.428 4.174 -26.756 1.00 86.31 258 GLU A N 1
ATOM 2079 C CA . GLU A 1 258 ? 26.640 4.265 -27.578 1.00 86.31 258 GLU A CA 1
ATOM 2080 C C . GLU A 1 258 ? 27.324 5.627 -27.428 1.00 86.31 258 GLU A C 1
ATOM 2082 O O . GLU A 1 258 ? 28.542 5.686 -27.253 1.00 86.31 258 GLU A O 1
ATOM 2087 N N . VAL A 1 259 ? 26.558 6.726 -27.456 1.00 85.81 259 VAL A N 1
ATOM 2088 C CA . VAL A 1 259 ? 27.096 8.086 -27.273 1.00 85.81 259 VAL A CA 1
ATOM 2089 C C . VAL A 1 259 ? 27.771 8.219 -25.908 1.00 85.81 259 VAL A C 1
ATOM 2091 O O . VAL A 1 259 ? 28.914 8.672 -25.834 1.00 85.81 259 VAL A O 1
ATOM 2094 N N . ILE A 1 260 ? 27.106 7.768 -24.841 1.00 85.69 260 ILE A N 1
ATOM 2095 C CA . ILE A 1 260 ? 27.651 7.809 -23.476 1.00 85.69 260 ILE A CA 1
ATOM 2096 C C . ILE A 1 260 ? 28.915 6.947 -23.364 1.00 85.69 260 ILE A C 1
ATOM 2098 O O . ILE A 1 260 ? 29.921 7.384 -22.799 1.00 85.69 260 ILE A O 1
ATOM 2102 N N . TYR A 1 261 ? 28.884 5.728 -23.907 1.00 85.69 261 TYR A N 1
ATOM 2103 C CA . TYR A 1 261 ? 30.018 4.811 -23.855 1.00 85.69 261 TYR A CA 1
ATOM 2104 C C . TYR A 1 261 ? 31.219 5.359 -24.625 1.00 85.69 261 TYR A C 1
ATOM 2106 O O . TYR A 1 261 ? 32.338 5.328 -24.115 1.00 85.69 261 TYR A O 1
ATOM 2114 N N . LYS A 1 262 ? 30.997 5.918 -25.820 1.00 84.62 262 LYS A N 1
ATOM 2115 C CA . LYS A 1 262 ? 32.035 6.559 -26.633 1.00 84.62 262 LYS A CA 1
ATOM 2116 C C . LYS A 1 262 ? 32.740 7.672 -25.866 1.00 84.62 262 LYS A C 1
ATOM 2118 O O . LYS A 1 262 ? 33.967 7.703 -25.839 1.00 84.62 262 LYS A O 1
ATOM 2123 N N . GLU A 1 263 ? 31.984 8.580 -25.254 1.00 83.69 263 GLU A N 1
ATOM 2124 C CA . GLU A 1 263 ? 32.552 9.686 -24.478 1.00 83.69 263 GLU A CA 1
ATOM 2125 C C . GLU A 1 263 ? 33.393 9.173 -23.308 1.00 83.69 263 GLU A C 1
ATOM 2127 O O . GLU A 1 263 ? 34.519 9.630 -23.107 1.00 83.69 263 GLU A O 1
ATOM 2132 N N . HIS A 1 264 ? 32.886 8.181 -22.572 1.00 82.94 264 HIS A N 1
ATOM 2133 C CA . HIS A 1 264 ? 33.623 7.579 -21.466 1.00 82.94 264 HIS A CA 1
ATOM 2134 C C . HIS A 1 264 ? 34.892 6.859 -21.944 1.00 82.94 264 HIS A C 1
ATOM 2136 O O . HIS A 1 264 ? 35.962 7.033 -21.362 1.00 82.94 264 HIS A O 1
ATOM 2142 N N . TYR A 1 265 ? 34.808 6.104 -23.040 1.00 81.94 265 TYR A N 1
ATOM 2143 C CA . TYR A 1 265 ? 35.951 5.431 -23.652 1.00 81.94 265 TYR A CA 1
ATOM 2144 C C . TYR A 1 265 ? 37.034 6.435 -24.068 1.00 81.94 265 TYR A C 1
ATOM 2146 O O . TYR A 1 265 ? 38.212 6.215 -23.795 1.00 81.94 265 TYR A O 1
ATOM 2154 N N . SER A 1 266 ? 36.652 7.564 -24.674 1.00 83.94 266 SER A N 1
ATOM 2155 C CA . SER A 1 266 ? 37.588 8.637 -25.030 1.00 83.94 266 SER A CA 1
ATOM 2156 C C . SER A 1 266 ? 38.263 9.269 -23.813 1.00 83.94 266 SER A C 1
ATOM 2158 O O . SER A 1 266 ? 39.422 9.648 -23.911 1.00 83.94 266 SER A O 1
ATOM 2160 N N . VAL A 1 267 ? 37.588 9.365 -22.666 1.00 82.88 267 VAL A N 1
ATOM 2161 C CA . VAL A 1 267 ? 38.199 9.872 -21.424 1.00 82.88 267 VAL A CA 1
ATOM 2162 C C . VAL A 1 267 ? 39.190 8.870 -20.828 1.00 82.88 267 VAL A C 1
ATOM 2164 O O . VAL A 1 267 ? 40.243 9.273 -20.344 1.00 82.88 267 VAL A O 1
ATOM 2167 N N . VAL A 1 268 ? 38.864 7.576 -20.849 1.00 81.69 268 VAL A N 1
ATOM 2168 C CA . VAL A 1 268 ? 39.691 6.529 -20.224 1.00 81.69 268 VAL A CA 1
ATOM 2169 C C . VAL A 1 268 ? 40.903 6.162 -21.083 1.00 81.69 268 VAL A C 1
ATOM 2171 O O . VAL A 1 268 ? 41.987 5.943 -20.550 1.00 81.69 268 VAL A O 1
ATOM 2174 N N . TYR A 1 269 ? 40.726 6.097 -22.403 1.00 78.88 269 TYR A N 1
ATOM 2175 C CA . TYR A 1 269 ? 41.729 5.584 -23.342 1.00 78.88 269 TYR A CA 1
ATOM 2176 C C . TYR A 1 269 ? 42.248 6.638 -24.332 1.00 78.88 269 TYR A C 1
ATOM 2178 O O . TYR A 1 269 ? 43.104 6.329 -25.160 1.00 78.88 269 TYR A O 1
ATOM 2186 N N . GLY A 1 270 ? 41.742 7.874 -24.282 1.00 76.88 270 GLY A N 1
ATOM 2187 C CA . GLY A 1 270 ? 42.234 8.975 -25.107 1.00 76.88 270 GLY A CA 1
ATOM 2188 C C . GLY A 1 270 ? 43.564 9.517 -24.593 1.00 76.88 270 GLY A C 1
ATOM 2189 O O . GLY A 1 270 ? 43.700 9.908 -23.435 1.00 76.88 270 GLY A O 1
ATOM 2190 N N . SER A 1 271 ? 44.557 9.567 -25.473 1.00 54.22 271 SER A N 1
ATOM 2191 C CA . SER A 1 271 ? 45.859 10.179 -25.228 1.00 54.22 271 SER A CA 1
ATOM 2192 C C . SER A 1 271 ? 45.761 11.710 -25.256 1.00 54.22 271 SER A C 1
ATOM 2194 O O . SER A 1 271 ? 46.059 12.313 -26.278 1.00 54.22 271 SER A O 1
ATOM 2196 N N . ASP A 1 272 ? 45.293 12.318 -24.163 1.00 48.75 272 ASP A N 1
ATOM 2197 C CA . ASP A 1 272 ? 45.741 13.634 -23.682 1.00 48.75 272 ASP A CA 1
ATOM 2198 C C . ASP A 1 272 ? 45.141 13.928 -22.298 1.00 48.75 272 ASP A C 1
ATOM 2200 O O . ASP A 1 272 ? 43.961 14.244 -22.127 1.00 48.75 272 ASP A O 1
ATOM 2204 N N . VAL A 1 273 ? 45.991 13.829 -21.273 1.00 51.28 273 VAL A N 1
ATOM 2205 C CA . VAL A 1 273 ? 45.675 14.249 -19.908 1.00 51.28 273 VAL A CA 1
ATOM 2206 C C . VAL A 1 273 ? 45.657 15.774 -19.877 1.00 51.28 273 VAL A C 1
ATOM 2208 O O . VAL A 1 273 ? 46.682 16.433 -19.720 1.00 51.28 273 VAL A O 1
ATOM 2211 N N . SER A 1 274 ? 44.474 16.360 -19.994 1.00 40.88 274 SER A N 1
ATOM 2212 C CA . SER A 1 274 ? 44.216 17.705 -19.486 1.00 40.88 274 SER A CA 1
ATOM 2213 C C . SER A 1 274 ? 42.775 17.809 -19.030 1.00 40.88 274 SER A C 1
ATOM 2215 O O . SER A 1 274 ? 41.876 18.066 -19.825 1.00 40.88 274 SER A O 1
ATOM 2217 N N . SER A 1 275 ? 42.592 17.570 -17.727 1.00 46.88 275 SER A N 1
ATOM 2218 C CA . SER A 1 275 ? 41.589 18.150 -16.823 1.00 46.88 275 SER A CA 1
ATOM 2219 C C . SER A 1 275 ? 40.359 18.769 -17.495 1.00 46.88 275 SER A C 1
ATOM 2221 O O . SER A 1 275 ? 40.057 19.948 -17.303 1.00 46.88 275 SER A O 1
ATOM 2223 N N . SER A 1 276 ? 39.631 17.983 -18.280 1.00 38.44 276 SER A N 1
ATOM 2224 C CA . SER A 1 276 ? 38.421 18.438 -18.949 1.00 38.44 276 SER A CA 1
ATOM 2225 C C . SER A 1 276 ? 37.248 17.961 -18.118 1.00 38.44 276 SER A C 1
ATOM 2227 O O . SER A 1 276 ? 37.010 16.764 -17.975 1.00 38.44 276 SER A O 1
ATOM 2229 N N . LYS A 1 277 ? 36.553 18.917 -17.490 1.00 42.19 277 LYS A N 1
ATOM 2230 C CA . LYS A 1 277 ? 35.290 18.677 -16.782 1.00 42.19 277 LYS A CA 1
ATOM 2231 C C . LYS A 1 277 ? 34.416 17.781 -17.657 1.00 42.19 277 LYS A C 1
ATOM 2233 O O . LYS A 1 277 ? 34.159 18.155 -18.794 1.00 42.19 277 LYS A O 1
ATOM 2238 N N . THR A 1 278 ? 33.957 16.651 -17.122 1.00 40.91 278 THR A N 1
ATOM 2239 C CA . THR A 1 278 ? 32.998 15.753 -17.773 1.00 40.91 278 THR A CA 1
ATOM 2240 C C . THR A 1 278 ? 31.791 16.575 -18.234 1.00 40.91 278 THR A C 1
ATOM 2242 O O . THR A 1 278 ? 30.939 16.952 -17.425 1.00 40.91 278 THR A O 1
ATOM 2245 N N . ILE A 1 279 ? 31.740 16.930 -19.519 1.00 42.28 279 ILE A N 1
ATOM 2246 C CA . ILE A 1 279 ? 30.547 17.513 -20.127 1.00 42.28 279 ILE A CA 1
ATOM 2247 C C . ILE A 1 279 ? 29.654 16.315 -20.408 1.00 42.28 279 ILE A C 1
ATOM 2249 O O . ILE A 1 279 ? 29.764 15.695 -21.453 1.00 42.28 279 ILE A O 1
ATOM 2253 N N . ILE A 1 280 ? 28.822 15.945 -19.433 1.00 46.31 280 ILE A N 1
ATOM 2254 C CA . ILE A 1 280 ? 27.765 14.963 -19.670 1.00 46.31 280 ILE A CA 1
ATOM 2255 C C . ILE A 1 280 ? 26.809 15.622 -20.674 1.00 46.31 280 ILE A C 1
ATOM 2257 O O . ILE A 1 280 ? 26.281 16.699 -20.356 1.00 46.31 280 ILE A O 1
ATOM 2261 N N . PRO A 1 281 ? 26.592 15.053 -21.869 1.00 42.69 281 PRO A N 1
ATOM 2262 C CA . PRO A 1 281 ? 25.669 15.608 -22.836 1.00 42.69 281 PRO A CA 1
ATOM 2263 C C . PRO A 1 281 ? 24.293 15.737 -22.185 1.00 42.69 281 PRO A C 1
ATOM 2265 O O . PRO A 1 281 ? 23.800 14.832 -21.514 1.00 42.69 281 PRO A O 1
ATOM 2268 N N . ASN A 1 282 ? 23.639 16.876 -22.416 1.00 45.25 282 ASN A N 1
ATOM 2269 C CA . ASN A 1 282 ? 22.241 17.100 -22.035 1.00 45.25 282 ASN A CA 1
ATOM 2270 C C . ASN A 1 282 ? 21.262 16.253 -22.872 1.00 45.25 282 ASN A C 1
ATOM 2272 O O . ASN A 1 282 ? 20.059 16.513 -22.839 1.00 45.25 282 ASN A O 1
ATOM 2276 N N . HIS A 1 283 ? 21.755 15.265 -23.624 1.00 48.00 283 HIS A N 1
ATOM 2277 C CA . HIS A 1 283 ? 20.909 14.331 -24.337 1.00 48.00 283 HIS A CA 1
ATOM 2278 C C . HIS A 1 283 ? 20.206 13.466 -23.284 1.00 48.00 283 HIS A C 1
ATOM 2280 O O . HIS A 1 283 ? 20.831 12.757 -22.488 1.00 48.00 283 HIS A O 1
ATOM 2286 N N . ARG A 1 284 ? 18.894 13.654 -23.185 1.00 52.84 284 ARG A N 1
ATOM 2287 C CA . ARG A 1 284 ? 18.018 12.915 -22.285 1.00 52.84 284 ARG A CA 1
ATOM 2288 C C . ARG A 1 284 ? 17.230 11.968 -23.157 1.00 52.84 284 ARG A C 1
ATOM 2290 O O . ARG A 1 284 ? 16.637 12.416 -24.136 1.00 52.84 284 ARG A O 1
ATOM 2297 N N . ILE A 1 285 ? 17.195 10.696 -22.778 1.00 54.84 285 ILE A N 1
ATOM 2298 C CA . ILE A 1 285 ? 16.161 9.813 -23.304 1.00 54.84 285 ILE A CA 1
ATOM 2299 C C . ILE A 1 285 ? 14.848 10.409 -22.822 1.00 54.84 285 ILE A C 1
ATOM 2301 O O . ILE A 1 285 ? 14.581 10.493 -21.618 1.00 54.84 285 ILE A O 1
ATOM 2305 N N . THR A 1 286 ? 14.072 10.923 -23.765 1.00 51.22 286 THR A N 1
ATOM 2306 C CA . THR A 1 286 ? 12.767 11.470 -23.447 1.00 51.22 286 THR A CA 1
ATOM 2307 C C . THR A 1 286 ? 11.787 10.338 -23.670 1.00 51.22 286 THR A C 1
ATOM 2309 O O . THR A 1 286 ? 11.207 10.217 -24.737 1.00 51.22 286 THR A O 1
ATOM 2312 N N . LEU A 1 287 ? 11.610 9.503 -22.643 1.00 53.09 287 LEU A N 1
ATOM 2313 C CA . LEU A 1 287 ? 10.460 8.604 -22.528 1.00 53.09 287 LEU A CA 1
ATOM 2314 C C . LEU A 1 287 ? 9.199 9.476 -22.349 1.00 53.09 287 LEU A C 1
ATOM 2316 O O . LEU A 1 287 ? 8.607 9.514 -21.274 1.00 53.09 287 LEU A O 1
ATOM 2320 N N . GLN A 1 288 ? 8.856 10.297 -23.349 1.00 44.19 288 GLN A N 1
ATOM 2321 C CA . GLN A 1 288 ? 7.658 11.132 -23.335 1.00 44.19 288 GLN A CA 1
ATOM 2322 C C . GLN A 1 288 ? 6.447 10.213 -23.421 1.00 44.19 288 GLN A C 1
ATOM 2324 O O . GLN A 1 288 ? 6.420 9.379 -24.312 1.00 44.19 288 GLN A O 1
ATOM 2329 N N . ASN A 1 289 ? 5.485 10.401 -22.507 1.00 43.16 289 ASN A N 1
ATOM 2330 C CA . ASN A 1 289 ? 4.035 10.111 -22.514 1.00 43.16 289 ASN A CA 1
ATOM 2331 C C . ASN A 1 289 ? 3.450 8.831 -23.157 1.00 43.16 289 ASN A C 1
ATOM 2333 O O . ASN A 1 289 ? 2.398 8.383 -22.709 1.00 43.16 289 ASN A O 1
ATOM 2337 N N . HIS A 1 290 ? 4.080 8.210 -24.146 1.00 50.09 290 HIS A N 1
ATOM 2338 C CA . HIS A 1 290 ? 3.600 7.029 -24.851 1.00 50.09 290 HIS A CA 1
ATOM 2339 C C . HIS A 1 290 ? 3.593 5.783 -23.969 1.00 50.09 290 HIS A C 1
ATOM 2341 O O . HIS A 1 290 ? 2.703 4.952 -24.104 1.00 50.09 290 HIS A O 1
ATOM 2347 N N . LYS A 1 291 ? 4.521 5.658 -23.013 1.00 55.34 291 LYS A N 1
ATOM 2348 C CA . LYS A 1 291 ? 4.690 4.396 -22.289 1.00 55.34 291 LYS A CA 1
ATOM 2349 C C . LYS A 1 291 ? 3.747 4.192 -21.106 1.00 55.34 291 LYS A C 1
ATOM 2351 O O . LYS A 1 291 ? 3.281 3.079 -20.906 1.00 55.34 291 LYS A O 1
ATOM 2356 N N . LEU A 1 292 ? 3.407 5.240 -20.354 1.00 51.34 292 LEU A N 1
ATOM 2357 C CA . LEU A 1 292 ? 2.379 5.108 -19.315 1.00 51.34 292 LEU A CA 1
ATOM 2358 C C . LEU A 1 292 ? 1.015 4.774 -19.947 1.00 51.34 292 LEU A C 1
ATOM 2360 O O . LEU A 1 292 ? 0.253 4.006 -19.378 1.00 51.34 292 LEU A O 1
ATOM 2364 N N . ALA A 1 293 ? 0.753 5.303 -21.149 1.00 48.78 293 ALA A N 1
ATOM 2365 C CA . ALA A 1 293 ? -0.412 4.961 -21.961 1.00 48.78 293 ALA A CA 1
ATOM 2366 C C . ALA A 1 293 ? -0.318 3.545 -22.574 1.00 48.78 293 ALA A C 1
ATOM 2368 O O . ALA A 1 293 ? -1.305 2.821 -22.558 1.00 48.78 293 ALA A O 1
ATOM 2369 N N . SER A 1 294 ? 0.860 3.111 -23.038 1.00 55.19 294 SER A N 1
ATOM 2370 C CA . SER A 1 294 ? 1.096 1.747 -23.550 1.00 55.19 294 SER A CA 1
ATOM 2371 C C . SER A 1 294 ? 0.985 0.677 -22.455 1.00 55.19 294 SER A C 1
ATOM 2373 O O . SER A 1 294 ? 0.364 -0.354 -22.674 1.00 55.19 294 SER A O 1
ATOM 2375 N N . LEU A 1 295 ? 1.493 0.950 -21.246 1.00 52.44 295 LEU A N 1
ATOM 2376 C CA . LEU A 1 295 ? 1.345 0.096 -20.055 1.00 52.44 295 LEU A CA 1
ATOM 2377 C C . LEU A 1 295 ? -0.121 -0.086 -19.627 1.00 52.44 295 LEU A C 1
ATOM 2379 O O . LEU A 1 295 ? -0.436 -1.066 -18.956 1.00 52.44 295 LEU A O 1
ATOM 2383 N N . LEU A 1 296 ? -0.998 0.862 -19.980 1.00 46.09 296 LEU A N 1
ATOM 2384 C CA . LEU A 1 296 ? -2.451 0.753 -19.809 1.00 46.09 296 LEU A CA 1
ATOM 2385 C C . LEU A 1 296 ? -3.117 0.000 -20.977 1.00 46.09 296 LEU A C 1
ATOM 2387 O O . LEU A 1 296 ? -4.143 -0.635 -20.770 1.00 46.09 296 LEU A O 1
ATOM 2391 N N . GLY A 1 297 ? -2.540 0.047 -22.184 1.00 44.72 297 GLY A N 1
ATOM 2392 C CA . GLY A 1 297 ? -3.050 -0.643 -23.377 1.00 44.72 297 GLY A CA 1
ATOM 2393 C C . GLY A 1 297 ? -2.847 -2.164 -23.368 1.00 44.72 297 GLY A C 1
ATOM 2394 O O . GLY A 1 297 ? -3.668 -2.885 -23.921 1.00 44.72 297 GLY A O 1
ATOM 2395 N N . GLU A 1 298 ? -1.819 -2.666 -22.677 1.00 45.66 298 GLU A N 1
ATOM 2396 C CA . GLU A 1 298 ? -1.529 -4.107 -22.524 1.00 45.66 298 GLU A CA 1
ATOM 2397 C C . GLU A 1 298 ? -2.425 -4.832 -21.492 1.00 45.66 298 GLU A C 1
ATOM 2399 O O . GLU A 1 298 ? -2.115 -5.939 -21.051 1.00 45.66 298 GLU A O 1
ATOM 2404 N N . LEU A 1 299 ? -3.538 -4.225 -21.062 1.00 39.25 299 LEU A N 1
ATOM 2405 C CA . LEU A 1 299 ? -4.591 -4.918 -20.300 1.00 39.25 299 LEU A CA 1
ATOM 2406 C C . LEU A 1 299 ? -5.571 -5.683 -21.213 1.00 39.25 299 LEU A C 1
ATOM 2408 O O . LEU A 1 299 ? -6.561 -6.227 -20.731 1.00 39.25 299 LEU A O 1
ATOM 2412 N N . SER A 1 300 ? -5.281 -5.747 -22.515 1.00 36.72 300 SER A N 1
ATOM 2413 C CA . SER A 1 300 ? -6.062 -6.459 -23.525 1.00 36.72 300 SER A CA 1
ATOM 2414 C C . SER A 1 300 ? -5.149 -7.131 -24.555 1.00 36.72 300 SER A C 1
ATOM 2416 O O . SER A 1 300 ? -5.083 -6.667 -25.686 1.00 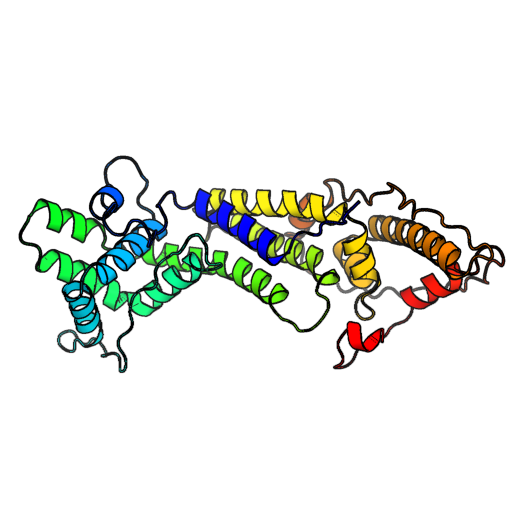36.72 300 SER A O 1
ATOM 2418 N N . ASP A 1 301 ? -4.412 -8.169 -24.162 1.00 29.81 301 ASP A N 1
ATOM 2419 C CA . ASP A 1 301 ? -4.450 -9.464 -24.866 1.00 29.81 301 ASP A CA 1
ATOM 2420 C C . ASP A 1 301 ? -3.542 -10.503 -24.192 1.00 29.81 301 ASP A C 1
ATOM 2422 O O . ASP A 1 301 ? -2.433 -10.198 -23.745 1.00 29.81 301 ASP A O 1
ATOM 2426 N N . ASP A 1 302 ? -4.083 -11.720 -24.109 1.00 34.88 302 ASP A N 1
ATOM 2427 C CA . ASP A 1 302 ? -3.374 -12.973 -23.856 1.00 34.88 302 ASP A CA 1
ATOM 2428 C C . ASP A 1 302 ? -2.568 -13.381 -25.101 1.00 34.88 302 ASP A C 1
ATOM 2430 O O . ASP A 1 302 ? -2.955 -13.062 -26.220 1.00 34.88 302 ASP A O 1
ATOM 2434 N N . ASP A 1 303 ? -1.498 -14.137 -24.841 1.00 35.19 303 ASP A N 1
ATOM 2435 C CA . ASP A 1 303 ? -0.755 -15.042 -25.726 1.00 35.19 303 ASP A CA 1
ATOM 2436 C C . ASP A 1 303 ? -0.296 -14.533 -27.109 1.00 35.19 303 ASP A C 1
ATOM 2438 O O . ASP A 1 303 ? -1.074 -14.273 -28.015 1.00 35.19 303 ASP A O 1
ATOM 2442 N N . ASP A 1 304 ? 1.023 -14.540 -27.316 1.00 29.09 304 ASP A N 1
ATOM 2443 C CA . ASP A 1 304 ? 1.609 -15.548 -28.207 1.00 29.09 304 ASP A CA 1
ATOM 2444 C C . ASP A 1 304 ? 3.134 -15.618 -28.018 1.00 29.09 304 ASP A C 1
ATOM 2446 O O . ASP A 1 304 ? 3.862 -14.620 -28.050 1.00 29.09 304 ASP A O 1
ATOM 2450 N N . GLU A 1 305 ? 3.620 -16.843 -27.806 1.00 41.16 305 GLU A N 1
ATOM 2451 C CA . GLU A 1 305 ? 5.001 -17.202 -28.098 1.00 41.16 305 GLU A CA 1
ATOM 2452 C C . GLU A 1 305 ? 5.224 -17.005 -29.598 1.00 41.16 305 GLU A C 1
ATOM 2454 O O . GLU A 1 305 ? 4.559 -17.654 -30.402 1.00 41.16 305 GLU A O 1
ATOM 2459 N N . ASP A 1 306 ? 6.219 -16.206 -29.987 1.00 25.78 306 ASP A N 1
ATOM 2460 C CA . ASP A 1 306 ? 6.809 -16.411 -31.302 1.00 25.78 306 ASP A CA 1
ATOM 2461 C C . ASP A 1 306 ? 8.333 -16.314 -31.278 1.00 25.78 306 ASP A C 1
ATOM 2463 O O . ASP A 1 306 ? 8.965 -15.349 -30.833 1.00 25.78 306 ASP A O 1
ATOM 2467 N N . SER A 1 307 ? 8.921 -17.410 -31.740 1.00 38.66 307 SER A N 1
ATOM 2468 C CA . SER A 1 307 ? 10.349 -17.621 -31.867 1.00 38.66 307 SER A CA 1
ATOM 2469 C C . SER A 1 307 ? 10.832 -16.902 -33.117 1.00 38.66 307 SER A C 1
ATOM 2471 O O . SER A 1 307 ? 10.645 -17.398 -34.225 1.00 38.66 307 SER A O 1
ATOM 2473 N N . SER A 1 308 ? 11.526 -15.774 -32.964 1.00 26.73 308 SER A N 1
ATOM 2474 C CA . SER A 1 308 ? 12.261 -15.170 -34.079 1.00 26.73 308 SER A CA 1
ATOM 2475 C C . SER A 1 308 ? 13.768 -15.383 -33.928 1.00 26.73 308 SER A C 1
ATOM 2477 O O . SER A 1 308 ? 14.437 -14.929 -33.000 1.00 26.73 308 SER A O 1
ATOM 2479 N N . SER A 1 309 ? 14.305 -16.143 -34.879 1.00 30.88 309 SER A N 1
ATOM 2480 C CA . SER A 1 309 ? 15.727 -16.352 -35.117 1.00 30.88 309 SER A CA 1
ATOM 2481 C C . SER A 1 309 ? 16.410 -15.033 -35.492 1.00 30.88 309 SER A C 1
ATOM 2483 O O . SER A 1 309 ? 16.099 -14.449 -36.531 1.00 30.88 309 SER A O 1
ATOM 2485 N N . HIS A 1 310 ? 17.369 -14.581 -34.683 1.00 31.77 310 HIS A N 1
ATOM 2486 C CA . HIS A 1 310 ? 18.210 -13.438 -35.029 1.00 31.77 310 HIS A CA 1
ATOM 2487 C C . HIS A 1 310 ? 19.265 -13.825 -36.074 1.00 31.77 310 HIS A C 1
ATOM 2489 O O . HIS A 1 310 ? 20.035 -14.766 -35.890 1.00 31.77 310 HIS A O 1
ATOM 2495 N N . HIS A 1 311 ? 19.302 -13.055 -37.162 1.00 30.41 311 HIS A N 1
ATOM 2496 C CA . HIS A 1 311 ? 20.406 -13.025 -38.111 1.00 30.41 311 HIS A CA 1
ATOM 2497 C C . HIS A 1 311 ? 21.634 -12.357 -37.472 1.00 30.41 311 HIS A C 1
ATOM 2499 O O . HIS A 1 311 ? 21.583 -11.185 -37.098 1.00 30.41 311 HIS A O 1
ATOM 2505 N N . ASP A 1 312 ? 22.744 -13.092 -37.408 1.00 34.44 312 ASP A N 1
ATOM 2506 C CA . ASP A 1 312 ? 24.076 -12.565 -37.110 1.00 34.44 312 ASP A CA 1
ATOM 2507 C C . ASP A 1 312 ? 24.545 -11.643 -38.247 1.00 34.44 312 ASP A C 1
ATOM 2509 O O . ASP A 1 312 ? 24.992 -12.096 -39.304 1.00 34.44 312 ASP A O 1
ATOM 2513 N N . ALA A 1 313 ? 24.482 -10.329 -38.030 1.00 34.00 313 ALA A N 1
ATOM 2514 C CA . ALA A 1 313 ? 25.245 -9.378 -38.827 1.00 34.00 313 ALA A CA 1
ATOM 2515 C C . ALA A 1 313 ? 26.636 -9.217 -38.196 1.00 34.00 313 ALA A C 1
ATOM 2517 O O . ALA A 1 313 ? 26.836 -8.471 -37.238 1.00 34.00 313 ALA A O 1
ATOM 2518 N N . CYS A 1 314 ? 27.613 -9.942 -38.741 1.00 31.12 314 CYS A N 1
ATOM 2519 C CA . CYS A 1 314 ? 29.026 -9.766 -38.425 1.00 31.12 314 CYS A CA 1
ATOM 2520 C C . CYS A 1 314 ? 29.479 -8.362 -38.873 1.00 31.12 314 CYS A C 1
ATOM 2522 O O . CYS A 1 314 ? 29.810 -8.141 -40.039 1.00 31.12 314 CYS A O 1
ATOM 2524 N N . HIS A 1 315 ? 29.472 -7.393 -37.955 1.00 42.53 315 HIS A N 1
ATOM 2525 C CA . HIS A 1 315 ? 30.084 -6.087 -38.180 1.00 42.53 315 HIS A CA 1
ATOM 2526 C C . HIS A 1 315 ? 31.611 -6.239 -38.172 1.00 42.53 315 HIS A C 1
ATOM 2528 O O . HIS A 1 315 ? 32.237 -6.324 -37.117 1.00 42.53 315 HIS A O 1
ATOM 2534 N N . GLN A 1 316 ? 32.223 -6.267 -39.360 1.00 42.66 316 GLN A N 1
ATOM 2535 C CA . GLN A 1 316 ? 33.661 -6.036 -39.511 1.00 42.66 316 GLN A CA 1
ATOM 2536 C C . GLN A 1 316 ? 33.991 -4.668 -38.894 1.00 42.66 316 GLN A C 1
ATOM 2538 O O . GLN A 1 316 ? 33.407 -3.656 -39.282 1.00 42.66 316 GLN A O 1
ATOM 2543 N N . GLY A 1 317 ? 34.855 -4.656 -37.876 1.00 47.72 317 GLY A N 1
ATOM 2544 C CA . GLY A 1 317 ? 35.098 -3.485 -37.033 1.00 47.72 317 GLY A CA 1
ATOM 2545 C C . GLY A 1 317 ? 35.571 -2.268 -37.827 1.00 47.72 317 GLY A C 1
ATOM 2546 O O . GLY A 1 317 ? 36.591 -2.327 -38.509 1.00 47.72 317 GLY A O 1
ATOM 2547 N N . ASP A 1 318 ? 34.840 -1.159 -37.708 1.00 59.19 318 ASP A N 1
ATOM 2548 C CA . ASP A 1 318 ? 35.248 0.147 -38.223 1.00 59.19 318 ASP A CA 1
ATOM 2549 C C . ASP A 1 318 ? 36.488 0.632 -37.437 1.00 59.19 318 ASP A C 1
ATOM 2551 O O . ASP A 1 318 ? 36.374 0.903 -36.235 1.00 59.19 318 ASP A O 1
ATOM 2555 N N . PRO A 1 319 ? 37.674 0.759 -38.067 1.00 59.06 319 PRO A N 1
ATOM 2556 C CA . PRO A 1 319 ? 38.890 1.203 -37.385 1.00 59.06 319 PRO A CA 1
ATOM 2557 C C . PRO A 1 319 ? 38.783 2.634 -36.829 1.00 59.06 319 PRO A C 1
ATOM 2559 O O . PRO A 1 319 ? 39.579 3.009 -35.969 1.00 59.06 319 PRO A O 1
ATOM 2562 N N . ALA A 1 320 ? 37.789 3.428 -37.249 1.00 62.25 320 ALA A N 1
ATOM 2563 C CA . ALA A 1 320 ? 37.495 4.740 -36.674 1.00 62.25 320 ALA A CA 1
ATOM 2564 C C . ALA A 1 320 ? 36.674 4.679 -35.366 1.00 62.25 320 ALA A C 1
ATOM 2566 O O . ALA A 1 320 ? 36.501 5.704 -34.698 1.00 62.25 320 ALA A O 1
ATOM 2567 N N . LYS A 1 321 ? 36.160 3.504 -34.971 1.00 71.25 321 LYS A N 1
ATOM 2568 C CA . LYS A 1 321 ? 35.315 3.314 -33.777 1.00 71.25 321 LYS A CA 1
ATOM 2569 C C . LYS A 1 321 ? 35.748 2.092 -32.947 1.00 71.25 321 LYS A C 1
ATOM 2571 O O . LYS A 1 321 ? 34.963 1.163 -32.764 1.00 71.25 321 LYS A O 1
ATOM 2576 N N . PRO A 1 322 ? 36.961 2.099 -32.363 1.00 73.75 322 PRO A N 1
ATOM 2577 C CA . PRO A 1 322 ? 37.480 0.964 -31.587 1.00 73.75 322 PRO A CA 1
ATOM 2578 C C . PRO A 1 322 ? 36.611 0.595 -30.368 1.00 73.75 322 PRO A C 1
ATOM 2580 O O . PRO A 1 322 ? 36.576 -0.559 -29.953 1.00 73.75 322 PRO A O 1
ATOM 2583 N N . TRP A 1 323 ? 35.859 1.558 -29.829 1.00 76.44 323 TRP A N 1
ATOM 2584 C CA . TRP A 1 323 ? 34.926 1.381 -28.712 1.00 76.44 323 TRP A CA 1
ATOM 2585 C C . TRP A 1 323 ? 33.657 0.593 -29.085 1.00 76.44 323 TRP A C 1
ATOM 2587 O O . TRP A 1 323 ? 33.065 -0.063 -28.230 1.00 76.44 323 TRP A O 1
ATOM 2597 N N . LEU A 1 324 ? 33.242 0.627 -30.356 1.00 79.50 324 LEU A N 1
ATOM 2598 C CA . LEU A 1 324 ? 31.963 0.075 -30.814 1.00 79.50 324 LEU A CA 1
ATOM 2599 C C . LEU A 1 324 ? 31.934 -1.456 -30.703 1.00 79.50 324 LEU A C 1
ATOM 2601 O O . LEU A 1 324 ? 30.931 -2.036 -30.292 1.00 79.50 324 LEU A O 1
ATOM 2605 N N . HIS A 1 325 ? 33.067 -2.102 -30.996 1.00 76.44 325 HIS A N 1
ATOM 2606 C CA . HIS A 1 325 ? 33.218 -3.551 -30.862 1.00 76.44 325 HIS A CA 1
ATOM 2607 C C . HIS A 1 325 ? 33.075 -4.011 -29.404 1.00 76.44 325 HIS A C 1
ATOM 2609 O O . HIS A 1 325 ? 32.404 -5.002 -29.138 1.00 76.44 325 HIS A O 1
ATOM 2615 N N . GLY A 1 326 ? 33.671 -3.287 -28.449 1.00 77.94 326 GLY A N 1
ATOM 2616 C CA . GLY A 1 326 ? 33.545 -3.605 -27.022 1.00 77.94 326 GLY A CA 1
ATOM 2617 C C . GLY A 1 326 ? 32.116 -3.423 -26.507 1.00 77.94 326 GLY A C 1
ATOM 2618 O O . GLY A 1 326 ? 31.599 -4.285 -25.800 1.00 77.94 326 GLY A O 1
ATOM 2619 N N . PHE A 1 327 ? 31.458 -2.339 -26.921 1.00 82.94 327 PHE A N 1
ATOM 2620 C CA . PHE A 1 327 ? 30.088 -2.023 -26.526 1.00 82.94 327 PHE A CA 1
ATOM 2621 C C . PHE A 1 327 ? 29.069 -3.062 -27.018 1.00 82.94 327 PHE A C 1
ATOM 2623 O O . PHE A 1 327 ? 28.377 -3.677 -26.205 1.00 82.94 327 PHE A O 1
ATOM 2630 N N . HIS A 1 328 ? 29.004 -3.323 -28.329 1.00 83.81 328 HIS A N 1
ATOM 2631 C CA . HIS A 1 328 ? 28.095 -4.351 -28.852 1.00 83.81 328 HIS A CA 1
ATOM 2632 C C . HIS A 1 328 ? 28.530 -5.761 -28.465 1.00 83.81 328 HIS A C 1
ATOM 2634 O O . HIS A 1 328 ? 27.675 -6.624 -28.285 1.00 83.81 328 HIS A O 1
ATOM 2640 N N . GLY A 1 329 ? 29.835 -5.995 -28.294 1.00 82.31 329 GLY A N 1
ATOM 2641 C CA . GLY A 1 329 ? 30.358 -7.254 -27.774 1.00 82.31 329 GLY A CA 1
ATOM 2642 C C . GLY A 1 329 ? 29.738 -7.594 -26.423 1.00 82.31 329 GLY A C 1
ATOM 2643 O O . GLY A 1 329 ? 29.210 -8.686 -26.261 1.00 82.31 329 GLY A O 1
ATOM 2644 N N . TYR A 1 330 ? 29.703 -6.642 -25.490 1.00 84.62 330 TYR A N 1
ATOM 2645 C CA . TYR A 1 330 ? 29.025 -6.833 -24.210 1.00 84.62 330 TYR A CA 1
ATOM 2646 C C . TYR A 1 330 ? 27.502 -6.976 -24.355 1.00 84.62 330 TYR A C 1
ATOM 2648 O O . TYR A 1 330 ? 26.918 -7.891 -23.778 1.00 84.62 330 TYR A O 1
ATOM 2656 N N . LEU A 1 331 ? 26.833 -6.108 -25.122 1.00 83.19 331 LEU A N 1
ATOM 2657 C CA . LEU A 1 331 ? 25.365 -6.140 -25.219 1.00 83.19 331 LEU A CA 1
ATOM 2658 C C . LEU A 1 331 ? 24.818 -7.423 -25.859 1.00 83.19 331 LEU A C 1
ATOM 2660 O O . LEU A 1 331 ? 23.707 -7.839 -25.530 1.00 83.19 331 LEU A O 1
ATOM 2664 N N . ASN A 1 332 ? 25.591 -8.052 -26.746 1.00 80.56 332 ASN A N 1
ATOM 2665 C CA . ASN A 1 332 ? 25.182 -9.252 -27.472 1.00 80.56 332 ASN A CA 1
ATOM 2666 C C . ASN A 1 332 ? 25.614 -10.560 -26.789 1.00 80.56 332 ASN A C 1
ATOM 2668 O O . ASN A 1 332 ? 25.165 -11.632 -27.200 1.00 80.56 332 ASN A O 1
ATOM 2672 N N . THR A 1 333 ? 26.458 -10.521 -25.751 1.00 80.50 333 THR A N 1
ATOM 2673 C CA . THR A 1 333 ? 26.809 -11.735 -25.003 1.00 80.50 333 THR A CA 1
ATOM 2674 C C . THR A 1 333 ? 25.688 -12.137 -24.053 1.00 80.50 333 THR A C 1
ATOM 2676 O O . THR A 1 333 ? 25.080 -11.308 -23.375 1.00 80.50 333 THR A O 1
ATOM 2679 N N . ARG A 1 334 ? 25.445 -13.444 -23.942 1.00 68.81 334 ARG A N 1
ATOM 2680 C CA . ARG A 1 334 ? 24.633 -14.007 -22.859 1.00 68.81 334 ARG A CA 1
ATOM 2681 C C . ARG A 1 334 ? 25.557 -14.369 -21.708 1.00 68.81 334 ARG A C 1
ATOM 2683 O O . ARG A 1 334 ? 26.335 -15.312 -21.817 1.00 68.81 334 ARG A O 1
ATOM 2690 N N . GLU A 1 335 ? 25.483 -13.608 -20.627 1.00 74.19 335 GLU A N 1
ATOM 2691 C CA . GLU A 1 335 ? 26.257 -13.863 -19.415 1.00 74.19 335 GLU A CA 1
ATOM 2692 C C . GLU A 1 335 ? 25.350 -14.477 -18.354 1.00 74.19 335 GLU A C 1
ATOM 2694 O O . GLU A 1 335 ? 24.193 -14.090 -18.197 1.00 74.19 335 GLU A O 1
ATOM 2699 N N . HIS A 1 336 ? 25.865 -15.475 -17.638 1.00 67.88 336 HIS A N 1
ATOM 2700 C CA . HIS A 1 336 ? 25.159 -16.088 -16.523 1.00 67.88 336 HIS A CA 1
ATOM 2701 C C . HIS A 1 336 ? 25.828 -15.651 -15.224 1.00 67.88 336 HIS A C 1
ATOM 2703 O O . HIS A 1 336 ? 26.959 -16.041 -14.942 1.00 67.88 336 HIS A O 1
ATOM 2709 N N . VAL A 1 337 ? 25.124 -14.833 -14.444 1.00 66.31 337 VAL A N 1
ATOM 2710 C CA . VAL A 1 337 ? 25.627 -14.284 -13.175 1.00 66.31 337 VAL A CA 1
ATOM 2711 C C . VAL A 1 337 ? 25.678 -15.363 -12.078 1.00 66.31 337 VAL A C 1
ATOM 2713 O O . VAL A 1 337 ? 26.383 -15.215 -11.088 1.00 66.31 337 VAL A O 1
ATOM 2716 N N . GLY A 1 338 ? 25.010 -16.509 -12.263 1.00 71.75 338 GLY A N 1
ATOM 2717 C CA . GLY A 1 338 ? 25.003 -17.591 -11.276 1.00 71.75 338 GLY A CA 1
ATOM 2718 C C . GLY A 1 338 ? 24.438 -17.123 -9.931 1.00 71.75 338 GLY A C 1
ATOM 2719 O O . GLY A 1 338 ? 23.420 -16.439 -9.896 1.00 71.75 338 GLY A O 1
ATOM 2720 N N . ASN A 1 339 ? 25.105 -17.487 -8.830 1.00 73.94 339 ASN A N 1
ATOM 2721 C CA . ASN A 1 339 ? 24.710 -17.104 -7.465 1.00 73.94 339 ASN A CA 1
ATOM 2722 C C . ASN A 1 339 ? 25.482 -15.890 -6.910 1.00 73.94 339 ASN A C 1
ATOM 2724 O O . ASN A 1 339 ? 25.360 -15.605 -5.719 1.00 73.94 339 ASN A O 1
ATOM 2728 N N . VAL A 1 340 ? 26.308 -15.214 -7.718 1.00 73.44 340 VAL A N 1
ATOM 2729 C CA . VAL A 1 340 ? 27.045 -14.020 -7.271 1.00 73.44 340 VAL A CA 1
ATOM 2730 C C . VAL A 1 340 ? 26.226 -12.754 -7.519 1.00 73.44 340 VAL A C 1
ATOM 2732 O O . VAL A 1 340 ? 25.346 -12.720 -8.376 1.00 73.44 340 VAL A O 1
ATOM 2735 N N . SER A 1 341 ? 26.474 -11.699 -6.751 1.00 74.00 341 SER A N 1
ATOM 2736 C CA . SER A 1 341 ? 25.846 -10.398 -6.982 1.00 74.00 341 SER A CA 1
ATOM 2737 C C . SER A 1 341 ? 26.403 -9.721 -8.242 1.00 74.00 341 SER A C 1
ATOM 2739 O O . SER A 1 341 ? 27.534 -9.971 -8.654 1.00 74.00 341 SER A O 1
ATOM 2741 N N . ILE A 1 342 ? 25.637 -8.794 -8.832 1.00 74.81 342 ILE A N 1
ATOM 2742 C CA . ILE A 1 342 ? 26.095 -7.995 -9.989 1.00 74.81 342 ILE A CA 1
ATOM 2743 C C . ILE A 1 342 ? 27.395 -7.234 -9.667 1.00 74.81 342 ILE A C 1
ATOM 2745 O O . ILE A 1 342 ? 28.238 -7.071 -10.541 1.00 74.81 342 ILE A O 1
ATOM 2749 N N . VAL A 1 343 ? 27.579 -6.783 -8.419 1.00 75.62 343 VAL A N 1
ATOM 2750 C CA . VAL A 1 343 ? 28.816 -6.098 -7.998 1.00 75.62 343 VAL A CA 1
ATOM 2751 C C . VAL A 1 343 ? 30.002 -7.056 -8.022 1.00 75.62 343 VAL A C 1
ATOM 2753 O O . VAL A 1 343 ? 31.017 -6.731 -8.622 1.00 75.62 343 VAL A O 1
ATOM 2756 N N . GLU A 1 344 ? 29.859 -8.249 -7.443 1.00 78.38 344 GLU A N 1
ATOM 2757 C CA . GLU A 1 344 ? 30.915 -9.272 -7.468 1.00 78.38 344 GLU A CA 1
ATOM 2758 C C . GLU A 1 344 ? 31.240 -9.741 -8.891 1.00 78.38 344 GLU A C 1
ATOM 2760 O O . GLU A 1 344 ? 32.376 -10.109 -9.171 1.00 78.38 344 GLU A O 1
ATOM 2765 N N . TRP A 1 345 ? 30.257 -9.718 -9.795 1.00 80.62 345 TRP A N 1
ATOM 2766 C CA . TRP A 1 345 ? 30.463 -10.056 -11.200 1.00 80.62 345 TRP A CA 1
ATOM 2767 C C . TRP A 1 345 ? 31.322 -9.018 -11.935 1.00 80.62 345 TRP A C 1
ATOM 2769 O O . TRP A 1 345 ? 32.181 -9.386 -12.735 1.00 80.62 345 TRP A O 1
ATOM 2779 N N . TRP A 1 346 ? 31.113 -7.728 -11.654 1.00 81.06 346 TRP A N 1
ATOM 2780 C CA . TRP A 1 346 ? 31.899 -6.644 -12.250 1.00 81.06 346 TRP A CA 1
ATOM 2781 C C . TRP A 1 346 ? 33.299 -6.479 -11.629 1.00 81.06 346 TRP A C 1
ATOM 2783 O O . TRP A 1 346 ? 34.182 -5.957 -12.316 1.00 81.06 346 TRP A O 1
ATOM 2793 N N . GLY A 1 347 ? 33.517 -6.957 -10.396 1.00 63.78 347 GLY A N 1
ATOM 2794 C CA . GLY A 1 347 ? 34.819 -6.974 -9.711 1.00 63.78 347 GLY A CA 1
ATOM 2795 C C . GLY A 1 347 ? 34.896 -6.095 -8.472 1.00 63.78 347 GLY A C 1
ATOM 2796 O O . GLY A 1 347 ? 34.653 -4.872 -8.593 1.00 63.78 347 GLY A O 1
#

Foldseek 3Di:
DPPDDDQLLVLLLVLVVLLVVLQAPADFDDPVCLPDPLVVLLVCPPDGPDALLSLLQNLLSQCVSDPVSVVLLQCLQQDPPPPHDHDPDRDGQQGQDPPDPCSSLRNLVVCLVCVSSSLVSLQVVLVPDPDPVVSVSSVVSRDDPVSSVVSVVVNVLVVLSVVLSVQSVDPQADCLLCSLVSLLSNLLVLLVLLPDPSCVVSNSSSVSSNVSSVVVSQVSQQDLVSLVVNLLQLQPNCPVCCVQVNDVLSVVSLVVVLVVQQLVCCVVPPPDDDDDPPPPDSDTSRPPDPRSVVSSVVVDDDDDDDDDDDDDDPPPDDPVCPRVCVSVVSSVDRDDCDPHYSVVVVD

Sequence (347 aa):
KSHVFRCMAHIINLATQAFLSAHSKSKHYDPATPDMDAADMIAVRHGFERDEIGLVRAIAVKERLSAKRKELFQRAQTRTDDGHVPRAQTLQLLLDMKTRWSSTFLMLRHALDLKEEVDYFVRLLAFEERDGEKRRKLMDLELTESEWDNIRLLLSLLAQAEKAQQAFSTEQGPTMHTVLPALEALFKAWSSRKESTKYADFTDVLEAGLSKIAKYYERTSTSNAHIIAMLLDPAQKLSYIRTYWGEELLAEVVQHAEVIYKEHYSVVYGSDVSSSKTIIPNHRITLQNHKLASLLGELSDDDDEDSSSHHDACHQGDPAKPWLHGFHGYLNTREHVGNVSIVEWWG

Organism: NCBI:txid765257

Secondary structure (DSSP, 8-state):
----PPPHHHHHHHHHHHHHHHH--PPPP-TT-TTS-TTTTT-TTTTS---HHHHHHHHHHHHHT-HHHHHHHHHHHH--TTS----SS---PPPP-TTSTTHHHHHHHHHHHTHHHHHHHHHHHHHH--SHHHHHHHHTTPPPHHHHHHHHHHHHHHHHHHHHHHHTT--SS--GGGHHHHHHHHHHHHHHHHSSGGGGGGHHHHHHHHHHHHHHHHHHHT-HHHHHHHHT-TTTTTHHHHHHHHHHHHHHHHHHHHHHHHHHHHHHH-S-----------------SHHHHHHHHTTS--------PPP-------TT-HHHHHHHHHHH-----TTS-HHHHH-

pLDDT: mean 78.15, std 18.7, range [25.78, 97.94]

InterPro domains:
  IPR012337 Ribonuclease H-like superfamily [SSF53098] (4-274)

Radius of gyration: 27.18 Å; chains: 1; bounding box: 70×39×72 Å